Protein AF-K0SNR4-F1 (afdb_monomer_lite)

Organism: Thalassiosira oceanica (NCBI:txid159749)

Secondary structure (DSSP, 8-state):
---------------------------------HHHHHHHHHHHHHHHHHHHHHHHHHHHHHHHHT--SS-SHHHHHHHHHHHHHHHHHHHHHHHHHHHHTT----S--SS----HHHHHHHHHHHHHH-PPPHHHHHHH---TTSPPPPHHHHHHHHHHHHHHHHHHHHHHHHHHHHHHHHHHHHHHHHHHHHHSTTS--------------------------TT------

Radius of gyration: 35.99 Å; chains: 1; bounding box: 91×49×102 Å

Structure (mmCIF, N/CA/C/O backbone):
data_AF-K0SNR4-F1
#
_entry.id   AF-K0SNR4-F1
#
loop_
_atom_site.group_PDB
_atom_site.id
_atom_site.type_symbol
_atom_site.label_atom_id
_atom_site.label_alt_id
_atom_site.label_comp_id
_atom_site.label_asym_id
_atom_site.label_entity_id
_atom_site.label_seq_id
_atom_site.pdbx_PDB_ins_code
_atom_site.Cartn_x
_atom_site.Cartn_y
_atom_site.Cartn_z
_atom_site.occupancy
_atom_site.B_iso_or_equiv
_atom_site.auth_seq_id
_atom_site.auth_comp_id
_atom_site.auth_asym_id
_atom_site.auth_atom_id
_atom_site.pdbx_PDB_model_num
ATOM 1 N N . MET A 1 1 ? -43.630 -6.456 -36.536 1.00 56.84 1 MET A N 1
ATOM 2 C CA . MET A 1 1 ? -43.052 -6.364 -37.892 1.00 56.84 1 MET A CA 1
ATOM 3 C C . MET A 1 1 ? -43.076 -4.908 -38.318 1.00 56.84 1 MET A C 1
ATOM 5 O O . MET A 1 1 ? -44.120 -4.433 -38.728 1.00 56.84 1 MET A O 1
ATOM 9 N N . SER A 1 2 ? -41.963 -4.201 -38.143 1.00 49.06 2 SER A N 1
ATOM 10 C CA . SER A 1 2 ? -41.700 -2.917 -38.799 1.00 49.06 2 SER A CA 1
ATOM 11 C C . SER A 1 2 ? -40.191 -2.793 -38.932 1.00 49.06 2 SER A C 1
ATOM 13 O O . SER A 1 2 ? -39.487 -2.524 -37.963 1.00 49.06 2 SER A O 1
ATOM 15 N N . SER A 1 3 ? -39.724 -3.105 -40.136 1.00 49.66 3 SER A N 1
ATOM 16 C CA . SER A 1 3 ? -38.362 -2.897 -40.610 1.00 49.66 3 SER A CA 1
ATOM 17 C C . SER A 1 3 ? -38.146 -1.425 -40.923 1.00 49.66 3 SER A C 1
ATOM 19 O O . SER A 1 3 ? -38.996 -0.825 -41.577 1.00 49.66 3 SER A O 1
ATOM 21 N N . SER A 1 4 ? -36.999 -0.876 -40.527 1.00 56.16 4 SER A N 1
ATOM 22 C CA . SER A 1 4 ? -36.297 0.271 -41.138 1.00 56.16 4 SER A CA 1
ATOM 23 C C . SER A 1 4 ? -35.105 0.614 -40.241 1.00 56.16 4 SER A C 1
ATOM 25 O O . SER A 1 4 ? -35.268 0.644 -39.030 1.00 56.16 4 SER A O 1
ATOM 27 N N . LYS A 1 5 ? -33.908 0.972 -40.690 1.00 57.00 5 LYS A N 1
ATOM 28 C CA . LYS A 1 5 ? -33.161 0.854 -41.949 1.00 57.00 5 LYS A CA 1
ATOM 29 C C . LYS A 1 5 ? -31.767 1.369 -41.541 1.00 57.00 5 LYS A C 1
ATOM 31 O O . LYS A 1 5 ? -31.678 2.396 -40.870 1.00 57.00 5 LY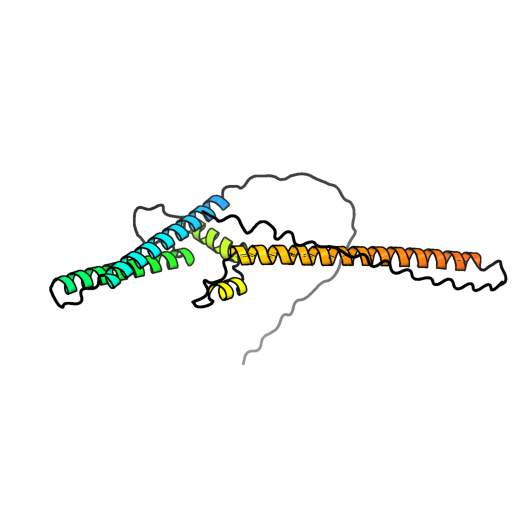S A O 1
ATOM 36 N N . GLU A 1 6 ? -30.713 0.633 -41.871 1.00 50.25 6 GLU A N 1
ATOM 37 C CA . GLU A 1 6 ? -29.321 0.976 -41.558 1.00 50.25 6 GLU A CA 1
ATOM 38 C C . GLU A 1 6 ? -28.869 2.269 -42.257 1.00 50.25 6 GLU A C 1
ATOM 40 O O . GLU A 1 6 ? -29.255 2.538 -43.395 1.00 50.25 6 GLU A O 1
ATOM 45 N N . ALA A 1 7 ? -27.979 3.020 -41.605 1.00 59.25 7 ALA A N 1
ATOM 46 C CA . ALA A 1 7 ? -27.079 3.959 -42.267 1.00 59.25 7 ALA A CA 1
ATOM 47 C C . ALA A 1 7 ? -25.673 3.804 -41.670 1.00 59.25 7 ALA A C 1
ATOM 49 O O . ALA A 1 7 ? -25.336 4.354 -40.624 1.00 59.25 7 ALA A O 1
ATOM 50 N N . ILE A 1 8 ? -24.880 2.988 -42.361 1.00 49.81 8 ILE A N 1
ATOM 51 C CA . ILE A 1 8 ? -23.441 2.799 -42.192 1.00 49.81 8 ILE A CA 1
ATOM 52 C C . ILE A 1 8 ? -22.737 4.019 -42.799 1.00 49.81 8 ILE A C 1
ATOM 54 O O . ILE A 1 8 ? -22.968 4.350 -43.960 1.00 49.81 8 ILE A O 1
ATOM 58 N N . SER A 1 9 ? -21.876 4.683 -42.025 1.00 56.44 9 SER A N 1
ATOM 59 C CA . SER A 1 9 ? -21.031 5.786 -42.496 1.00 56.44 9 SER A CA 1
ATOM 60 C C . SER A 1 9 ? -19.595 5.588 -42.011 1.00 56.44 9 SER A C 1
ATOM 62 O O . SER A 1 9 ? -19.296 5.762 -40.832 1.00 56.44 9 SER A O 1
ATOM 64 N N . GLN A 1 10 ? -18.720 5.195 -42.934 1.00 50.12 10 GLN A N 1
ATOM 65 C CA . GLN A 1 10 ? -17.254 5.268 -42.875 1.00 50.12 10 GLN A CA 1
ATOM 66 C C . GLN A 1 10 ? -16.723 5.292 -44.327 1.00 50.12 10 GLN A C 1
ATOM 68 O O . GLN A 1 10 ? -17.462 4.921 -45.239 1.00 50.12 10 GLN A O 1
ATOM 73 N N . PRO A 1 11 ? -15.427 5.549 -44.579 1.00 53.44 11 PRO A N 1
ATOM 74 C CA . PRO A 1 11 ? -14.609 6.693 -44.176 1.00 53.44 11 PRO A CA 1
ATOM 75 C C . PRO A 1 11 ? -13.988 7.377 -45.424 1.00 53.44 11 PRO A C 1
ATOM 77 O O . PRO A 1 11 ? -13.940 6.801 -46.510 1.00 53.44 11 PRO A O 1
ATOM 80 N N . ARG A 1 12 ? -13.461 8.602 -45.292 1.00 57.50 12 ARG A N 1
ATOM 81 C CA . ARG A 1 12 ? -12.671 9.260 -46.355 1.00 57.50 12 ARG A CA 1
ATOM 82 C C . ARG A 1 12 ? -11.174 9.231 -46.008 1.00 57.50 12 ARG A C 1
ATOM 84 O O . ARG A 1 12 ? -10.831 9.682 -44.917 1.00 57.50 12 ARG A O 1
ATOM 91 N N . PRO A 1 13 ? -10.288 8.761 -46.908 1.00 55.25 13 PRO A N 1
ATOM 92 C CA . PRO A 1 13 ? -8.842 8.859 -46.748 1.00 55.25 13 PRO A CA 1
ATOM 93 C C . PRO A 1 13 ? -8.275 10.077 -47.494 1.00 55.25 13 PRO A C 1
ATOM 95 O O . PRO A 1 13 ? -8.805 10.487 -48.527 1.00 55.25 13 PRO A O 1
ATOM 98 N N . GLY A 1 14 ? -7.143 10.588 -47.008 1.00 47.12 14 GLY A N 1
ATOM 99 C CA . GLY A 1 14 ? -6.211 11.381 -47.812 1.00 47.12 14 GLY A CA 1
ATOM 100 C C . GLY A 1 14 ? -5.817 12.724 -47.203 1.00 47.12 14 GLY A C 1
ATOM 101 O O . GLY A 1 14 ? -6.598 13.666 -47.245 1.00 47.12 14 GLY A O 1
ATOM 102 N N . ALA A 1 15 ? -4.587 12.796 -46.685 1.00 45.72 15 ALA A N 1
ATOM 103 C CA . ALA A 1 15 ? -3.535 13.728 -47.121 1.00 45.72 15 ALA A CA 1
ATOM 104 C C . ALA A 1 15 ? -2.453 13.867 -46.031 1.00 45.72 15 ALA A C 1
ATOM 106 O O . ALA A 1 15 ? -2.660 14.495 -44.997 1.00 45.72 15 ALA A O 1
ATOM 107 N N . THR A 1 16 ? -1.279 13.294 -46.289 1.00 50.22 16 THR A N 1
ATOM 108 C CA . THR A 1 16 ? 0.008 13.748 -45.734 1.00 50.22 16 THR A CA 1
ATOM 109 C C . THR A 1 16 ? 0.355 15.123 -46.318 1.00 50.22 16 THR A C 1
ATOM 111 O O . THR A 1 16 ? 0.004 15.367 -47.476 1.00 50.22 16 THR A O 1
ATOM 114 N N . PRO A 1 17 ? 1.102 15.986 -45.602 1.00 53.94 17 PRO A N 1
ATOM 115 C CA . PRO A 1 17 ? 2.510 16.125 -45.993 1.00 53.94 17 PRO A CA 1
ATOM 116 C C . PRO A 1 17 ? 3.506 16.450 -44.854 1.00 53.94 17 PRO A C 1
ATOM 118 O O . PRO A 1 17 ? 3.193 17.124 -43.879 1.00 53.94 17 PRO A O 1
ATOM 121 N N . THR A 1 18 ? 4.729 15.960 -45.087 1.00 45.94 18 THR A N 1
ATOM 122 C CA . THR A 1 18 ? 6.058 16.551 -44.816 1.00 45.94 18 THR A CA 1
ATOM 123 C C . THR A 1 18 ? 6.447 17.017 -43.411 1.00 45.94 18 THR A C 1
ATOM 125 O O . THR A 1 18 ? 5.934 17.986 -42.861 1.00 45.94 18 THR A O 1
ATOM 128 N N . ALA A 1 19 ? 7.503 16.360 -42.930 1.00 50.62 19 ALA A N 1
ATOM 129 C CA . ALA A 1 19 ? 8.428 16.816 -41.909 1.00 50.62 19 ALA A CA 1
ATOM 130 C C . ALA A 1 19 ? 9.067 18.166 -42.262 1.00 50.62 19 ALA A C 1
ATOM 132 O O . ALA A 1 19 ? 9.442 18.370 -43.413 1.00 50.62 19 ALA A O 1
ATOM 133 N N . ASP A 1 20 ? 9.282 19.013 -41.252 1.00 41.31 20 ASP A N 1
ATOM 134 C CA . ASP A 1 20 ? 10.596 19.620 -41.054 1.00 41.31 20 ASP A CA 1
ATOM 135 C C . ASP A 1 20 ? 10.763 20.287 -39.675 1.00 41.31 20 ASP A C 1
ATOM 137 O O . ASP A 1 20 ? 9.906 21.021 -39.192 1.00 41.31 20 ASP A O 1
ATOM 141 N N . LYS A 1 21 ? 11.971 20.076 -39.144 1.00 51.44 21 LYS A N 1
ATOM 142 C CA . LYS A 1 21 ? 12.785 20.986 -38.323 1.00 51.44 21 LYS A CA 1
ATOM 143 C C . LYS A 1 21 ? 12.549 21.144 -36.811 1.00 51.44 21 LYS A C 1
ATOM 145 O O . LYS A 1 21 ? 11.537 21.614 -36.307 1.00 51.44 21 LYS A O 1
ATOM 150 N N . ALA A 1 22 ? 13.635 20.813 -36.115 1.00 49.03 22 ALA A N 1
ATOM 151 C CA . ALA A 1 22 ? 13.920 20.957 -34.699 1.00 49.03 22 ALA A CA 1
ATOM 152 C C . ALA A 1 22 ? 14.094 22.414 -34.226 1.00 49.03 22 ALA A C 1
ATOM 154 O O . ALA A 1 22 ? 14.618 23.239 -34.968 1.00 49.03 22 ALA A O 1
ATOM 155 N N . SER A 1 23 ? 13.749 22.662 -32.955 1.00 47.25 23 SER A N 1
ATOM 156 C CA . SER A 1 23 ? 14.474 23.505 -31.977 1.00 47.25 23 SER A CA 1
ATOM 157 C C . SER A 1 23 ? 13.686 23.488 -30.655 1.00 47.25 23 SER A C 1
ATOM 159 O O . SER A 1 23 ? 12.523 23.863 -30.615 1.00 47.25 23 SER A O 1
ATOM 161 N N . SER A 1 24 ? 14.154 22.787 -29.622 1.00 43.03 24 SER A N 1
ATOM 162 C CA . SER A 1 24 ? 15.037 23.280 -28.549 1.00 43.03 24 SER A CA 1
ATOM 163 C C . SER A 1 24 ? 14.385 24.272 -27.567 1.00 43.03 24 SER A C 1
ATOM 165 O O . SER A 1 24 ? 14.270 25.454 -27.862 1.00 43.03 24 SER A O 1
ATOM 167 N N . ALA A 1 25 ? 14.109 23.741 -26.367 1.00 44.78 25 ALA A N 1
ATOM 168 C CA . ALA A 1 25 ? 14.160 24.365 -25.038 1.00 44.78 25 ALA A CA 1
ATOM 169 C C . ALA A 1 25 ? 13.236 25.555 -24.700 1.00 44.78 25 ALA A C 1
ATOM 171 O O . ALA A 1 25 ? 13.379 26.650 -25.225 1.00 44.78 25 ALA A O 1
ATOM 172 N N . SER A 1 26 ? 12.422 25.394 -23.649 1.00 40.47 26 SER A N 1
ATOM 173 C CA . SER A 1 26 ? 12.727 25.953 -22.314 1.00 40.47 26 SER A CA 1
ATOM 174 C C . SER A 1 26 ? 11.462 26.075 -21.447 1.00 40.47 26 SER A C 1
ATOM 176 O O . SER A 1 26 ? 10.527 26.796 -21.774 1.00 40.47 26 SER A O 1
ATOM 178 N N . ALA A 1 27 ? 11.473 25.333 -20.338 1.00 42.56 27 ALA A N 1
ATOM 179 C CA . ALA A 1 27 ? 10.825 25.591 -19.050 1.00 42.56 27 ALA A CA 1
ATOM 180 C C . ALA A 1 27 ? 9.505 26.395 -19.011 1.00 42.56 27 ALA A C 1
ATOM 182 O O . ALA A 1 27 ? 9.485 27.602 -18.787 1.00 42.56 27 ALA A O 1
ATOM 183 N N . THR A 1 28 ? 8.383 25.674 -19.006 1.00 41.69 28 THR A N 1
ATOM 184 C CA . THR A 1 28 ? 7.157 26.094 -18.308 1.00 41.69 28 THR A CA 1
ATOM 185 C C . THR A 1 28 ? 7.109 25.433 -16.928 1.00 41.69 28 THR A C 1
ATOM 187 O O . THR A 1 28 ? 6.330 24.522 -16.674 1.00 41.69 28 THR A O 1
ATOM 190 N N . SER A 1 29 ? 7.947 25.888 -15.993 1.00 48.38 29 SER A N 1
ATOM 191 C CA . SER A 1 29 ? 7.739 25.618 -14.562 1.00 48.38 29 SER A CA 1
ATOM 192 C C . SER A 1 29 ? 6.801 26.684 -13.986 1.00 48.38 29 SER A C 1
ATOM 194 O O . SER A 1 29 ? 7.212 27.566 -13.233 1.00 48.38 29 SER A O 1
ATOM 196 N N . GLY A 1 30 ? 5.539 26.630 -14.416 1.00 40.84 30 GLY A N 1
ATOM 197 C CA . GLY A 1 30 ? 4.428 27.401 -13.866 1.00 40.84 30 GLY A CA 1
ATOM 198 C C . GLY A 1 30 ? 3.694 26.573 -12.811 1.00 40.84 30 GLY A C 1
ATOM 199 O O . GLY A 1 30 ? 3.266 25.455 -13.072 1.00 40.84 30 GLY A O 1
ATOM 200 N N . ALA A 1 31 ? 3.597 27.124 -11.608 1.00 48.62 31 ALA A N 1
ATOM 201 C CA . ALA A 1 31 ? 3.087 26.531 -10.378 1.00 48.62 31 ALA A CA 1
ATOM 202 C C . ALA A 1 31 ? 1.754 25.753 -10.467 1.00 48.62 31 ALA A C 1
ATOM 204 O O . ALA A 1 31 ? 0.773 26.227 -11.036 1.00 48.62 31 ALA A O 1
ATOM 205 N N . SER A 1 32 ? 1.670 24.644 -9.717 1.00 45.00 32 SER A N 1
ATOM 206 C CA . SER A 1 32 ? 0.472 24.277 -8.933 1.00 45.00 32 SER A CA 1
ATOM 207 C C . SER A 1 32 ? 0.809 23.313 -7.776 1.00 45.00 32 SER A C 1
ATOM 209 O O . SER A 1 32 ? 0.597 22.113 -7.903 1.00 45.00 32 SER A O 1
ATOM 211 N N . PRO A 1 33 ? 1.275 23.808 -6.609 1.00 50.03 33 PRO A N 1
ATOM 212 C CA . PRO A 1 33 ? 1.574 22.977 -5.435 1.00 50.03 33 PRO A CA 1
ATOM 213 C C . PRO A 1 33 ? 0.356 22.702 -4.530 1.00 50.03 33 PRO A C 1
ATOM 215 O O . PRO A 1 33 ? 0.483 22.046 -3.503 1.00 50.03 33 PRO A O 1
ATOM 218 N N . LYS A 1 34 ? -0.838 23.229 -4.843 1.00 54.25 34 LYS A N 1
ATOM 219 C CA . LYS A 1 34 ? -1.978 23.196 -3.902 1.00 54.25 34 LYS A CA 1
ATOM 220 C C . LYS A 1 34 ? -2.766 21.882 -3.888 1.00 54.25 34 LYS A C 1
ATOM 222 O O . LYS A 1 34 ? -3.457 21.613 -2.911 1.00 54.25 34 LYS A O 1
ATOM 227 N N . LYS A 1 35 ? -2.690 21.069 -4.947 1.00 53.75 35 LYS A N 1
ATOM 228 C CA . LYS A 1 35 ? -3.535 19.868 -5.080 1.00 53.75 35 LYS A CA 1
ATOM 229 C C . LYS A 1 35 ? -3.025 18.700 -4.234 1.00 53.75 35 LYS A C 1
ATOM 231 O O . LYS A 1 35 ? -3.826 17.992 -3.627 1.00 53.75 35 LYS A O 1
ATOM 236 N N . ASP A 1 36 ? -1.707 18.558 -4.120 1.00 57.84 36 ASP A N 1
ATOM 237 C CA . ASP A 1 36 ? -1.099 17.445 -3.385 1.00 57.84 36 ASP A CA 1
ATOM 238 C C . ASP A 1 36 ? -1.306 17.566 -1.868 1.00 57.84 36 ASP A C 1
ATOM 240 O O . ASP A 1 36 ? -1.599 16.568 -1.217 1.00 57.84 36 ASP A O 1
ATOM 244 N N . ALA A 1 37 ? -1.303 18.787 -1.318 1.00 62.44 37 ALA A N 1
ATOM 245 C CA . ALA A 1 37 ? -1.550 19.018 0.110 1.00 62.44 37 ALA A CA 1
ATOM 246 C C . ALA A 1 37 ? -2.931 18.507 0.578 1.00 62.44 37 ALA A C 1
ATOM 248 O O . ALA A 1 37 ? -3.055 17.958 1.671 1.00 62.44 37 ALA A O 1
ATOM 249 N N . SER A 1 38 ? -3.966 18.636 -0.263 1.00 63.72 38 SER A N 1
ATOM 250 C CA . SER A 1 38 ? -5.323 18.168 0.063 1.00 63.72 38 SER A CA 1
ATOM 251 C C . SER A 1 38 ? -5.462 16.640 0.063 1.00 63.72 38 SER A C 1
ATOM 253 O O . SER A 1 38 ? -6.219 16.090 0.864 1.00 63.72 38 SER A O 1
ATOM 255 N N . ASN A 1 39 ? -4.690 15.950 -0.784 1.00 69.56 39 ASN A N 1
ATOM 256 C CA . ASN A 1 39 ? -4.660 14.488 -0.823 1.00 69.56 39 ASN A CA 1
ATOM 257 C C . ASN A 1 39 ? -3.941 13.925 0.408 1.00 69.56 39 ASN A C 1
ATOM 259 O O . ASN A 1 39 ? -4.399 12.940 0.987 1.00 69.56 39 ASN A O 1
ATOM 263 N N . THR A 1 40 ? -2.852 14.573 0.833 1.00 78.00 40 THR A N 1
ATOM 264 C CA . THR A 1 40 ? -2.108 14.187 2.038 1.00 78.00 40 THR A CA 1
ATOM 265 C C . THR A 1 40 ? -2.982 14.298 3.285 1.00 78.00 40 THR A C 1
ATOM 267 O O . THR A 1 40 ? -3.076 13.330 4.033 1.00 78.00 40 THR A O 1
ATOM 270 N N . ALA A 1 41 ? -3.720 15.400 3.456 1.00 82.44 41 ALA A N 1
ATOM 271 C CA . ALA A 1 41 ? -4.617 15.584 4.601 1.00 82.44 41 ALA A CA 1
ATOM 272 C C . ALA A 1 41 ? -5.724 14.510 4.678 1.00 82.44 41 ALA A C 1
ATOM 274 O O . ALA A 1 41 ? -6.030 13.985 5.750 1.00 82.44 41 ALA A O 1
ATOM 275 N N . ALA A 1 42 ? -6.304 14.129 3.532 1.00 84.31 42 ALA A N 1
ATOM 276 C CA . ALA A 1 42 ? -7.300 13.059 3.474 1.00 84.31 42 ALA A CA 1
ATOM 277 C C . ALA A 1 42 ? -6.716 11.682 3.840 1.00 84.31 42 ALA A C 1
ATOM 279 O O . ALA A 1 42 ? -7.386 10.886 4.506 1.00 84.31 42 ALA A O 1
ATOM 280 N N . GLY A 1 43 ? -5.476 11.405 3.428 1.00 85.75 43 GLY A N 1
ATOM 281 C CA . GLY A 1 43 ? -4.754 10.187 3.792 1.00 85.75 43 GLY A CA 1
ATOM 282 C C . GLY A 1 43 ? -4.368 10.143 5.271 1.00 85.75 43 GLY A C 1
ATOM 283 O O . GLY A 1 43 ? -4.592 9.132 5.934 1.00 85.75 43 GLY A O 1
ATOM 284 N N . GLU A 1 44 ? -3.853 11.243 5.817 1.00 87.31 44 GLU A N 1
ATOM 285 C CA . GLU A 1 44 ? -3.484 11.360 7.235 1.00 87.31 44 GLU A CA 1
ATOM 286 C C . GLU A 1 44 ? -4.686 11.152 8.155 1.00 87.31 44 GLU A C 1
ATOM 288 O O . GLU A 1 44 ? -4.602 10.406 9.131 1.00 87.31 44 GLU A O 1
ATOM 293 N N . TYR A 1 45 ? -5.837 11.718 7.796 1.00 87.00 45 TYR A N 1
ATOM 294 C CA . TYR A 1 45 ? -7.076 11.487 8.529 1.00 87.00 45 TYR A CA 1
ATOM 295 C C . TYR A 1 45 ? -7.513 10.020 8.512 1.00 87.00 45 TYR A C 1
ATOM 297 O O . TYR A 1 45 ? -7.940 9.486 9.538 1.00 87.00 45 TYR A O 1
ATOM 305 N N . LEU A 1 46 ? -7.401 9.343 7.362 1.00 89.25 46 LEU A N 1
ATOM 306 C CA . LEU A 1 46 ? -7.696 7.912 7.275 1.00 89.25 46 LEU A CA 1
ATOM 307 C C . LEU A 1 46 ? -6.782 7.110 8.210 1.00 89.25 46 LEU A C 1
ATOM 309 O O . LEU A 1 46 ? -7.262 6.246 8.946 1.00 89.25 46 LEU A O 1
ATOM 313 N N . LEU A 1 47 ? -5.484 7.423 8.218 1.00 90.38 47 LEU A N 1
ATOM 314 C CA . LEU A 1 47 ? -4.511 6.782 9.103 1.00 90.38 47 LEU A CA 1
ATOM 315 C C . LEU A 1 47 ? -4.848 7.012 10.578 1.00 90.38 47 LEU A C 1
ATOM 317 O O . LEU A 1 47 ? -4.793 6.069 11.367 1.00 90.38 47 LEU A O 1
ATOM 321 N N . ASP A 1 48 ? -5.238 8.226 10.954 1.00 90.12 48 ASP A N 1
ATOM 322 C CA . ASP A 1 48 ? -5.624 8.531 12.331 1.00 90.12 48 ASP A CA 1
ATOM 323 C C . ASP A 1 48 ? -6.886 7.762 12.757 1.00 90.12 48 ASP A C 1
ATOM 325 O O . ASP A 1 48 ? -6.932 7.136 13.820 1.00 90.12 48 ASP A O 1
ATOM 329 N N . ARG A 1 49 ? -7.889 7.672 11.874 1.00 89.44 49 ARG A N 1
ATOM 330 C CA . ARG A 1 49 ? -9.088 6.853 12.114 1.00 89.44 49 ARG A CA 1
ATOM 331 C C . ARG A 1 49 ? -8.764 5.370 12.289 1.00 89.44 49 ARG A C 1
ATOM 333 O O . ARG A 1 49 ? -9.337 4.737 13.179 1.00 89.44 49 ARG A O 1
ATOM 340 N N . LEU A 1 50 ? -7.846 4.827 11.490 1.00 93.12 50 LEU A N 1
ATOM 341 C CA . LEU A 1 50 ? -7.381 3.444 11.625 1.00 93.12 50 LEU A CA 1
ATOM 342 C C . LEU A 1 50 ? -6.634 3.222 12.948 1.00 93.12 50 LEU A C 1
ATOM 344 O O . LEU A 1 50 ? -6.893 2.227 13.625 1.00 93.12 50 LEU A O 1
ATOM 348 N N . ARG A 1 51 ? -5.785 4.165 13.377 1.00 93.19 51 ARG A N 1
ATOM 349 C CA . ARG A 1 51 ? -5.107 4.111 14.687 1.00 93.19 51 ARG A CA 1
ATOM 350 C C . ARG A 1 51 ? -6.102 4.107 15.843 1.00 93.19 51 ARG A C 1
ATOM 352 O O . ARG A 1 51 ? -6.004 3.270 16.737 1.00 93.19 51 ARG A O 1
ATOM 359 N N . ILE A 1 52 ? -7.098 4.992 15.805 1.00 92.31 52 ILE A N 1
ATOM 360 C CA . ILE A 1 52 ? -8.163 5.032 16.815 1.00 92.31 52 ILE A CA 1
ATOM 361 C C . ILE A 1 52 ? -8.917 3.696 16.858 1.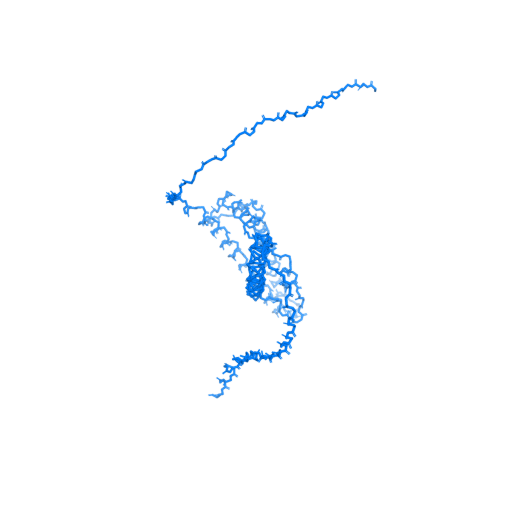00 92.31 52 ILE A C 1
ATOM 363 O O . ILE A 1 52 ? -9.256 3.219 17.941 1.00 92.31 52 ILE A O 1
ATOM 367 N N . LEU A 1 53 ? -9.191 3.087 15.701 1.00 94.00 53 LEU A N 1
ATOM 368 C CA . LEU A 1 53 ? -9.880 1.801 15.628 1.00 94.00 53 LEU A CA 1
ATOM 369 C C . LEU A 1 53 ? -9.041 0.662 16.226 1.00 94.00 53 LEU A C 1
ATOM 371 O O . LEU A 1 53 ? -9.570 -0.118 17.017 1.00 94.00 53 LEU A O 1
ATOM 375 N N . LEU A 1 54 ? -7.747 0.604 15.905 1.00 95.12 54 LEU A N 1
ATOM 376 C CA . LEU A 1 54 ? -6.806 -0.367 16.472 1.00 95.12 54 LEU A CA 1
ATOM 377 C C . LEU A 1 54 ? -6.711 -0.236 17.996 1.00 95.12 54 LEU A C 1
ATOM 379 O O . LEU A 1 54 ? -6.866 -1.229 18.701 1.00 95.12 54 LEU A O 1
ATOM 383 N N . ASN A 1 55 ? -6.588 0.989 18.515 1.00 95.31 55 ASN A N 1
ATOM 384 C CA . ASN A 1 55 ? -6.567 1.233 19.961 1.00 95.31 55 ASN A CA 1
ATOM 385 C C . ASN A 1 55 ? -7.871 0.776 20.642 1.00 95.31 55 ASN A C 1
ATOM 387 O O . ASN A 1 55 ? -7.847 0.242 21.748 1.00 95.31 55 ASN A O 1
ATOM 391 N N . ARG A 1 56 ? -9.028 0.945 19.983 1.00 94.19 56 ARG A N 1
ATOM 392 C CA . ARG A 1 56 ? -10.319 0.447 20.497 1.00 94.19 56 ARG A CA 1
ATOM 393 C C . ARG A 1 56 ? -10.397 -1.078 20.497 1.00 94.19 56 ARG A C 1
ATOM 395 O O . ARG A 1 56 ? -10.972 -1.642 21.427 1.00 94.19 56 ARG A O 1
ATOM 402 N N . LEU A 1 57 ? -9.855 -1.735 19.472 1.00 95.56 57 LEU A N 1
ATOM 403 C CA . LEU A 1 57 ? -9.771 -3.196 19.410 1.00 95.56 57 LEU A CA 1
ATOM 404 C C . LEU A 1 57 ? -8.877 -3.734 20.527 1.00 95.56 57 LEU A C 1
ATOM 406 O O . LEU A 1 57 ? -9.313 -4.615 21.263 1.00 95.56 57 LEU A O 1
ATOM 410 N N . GLN A 1 58 ? -7.702 -3.135 20.723 1.00 95.44 58 GLN A N 1
ATOM 411 C CA . GLN A 1 58 ? -6.796 -3.484 21.815 1.00 95.44 58 GLN A CA 1
ATOM 412 C C . GLN A 1 58 ? -7.467 -3.314 23.187 1.00 95.44 58 GLN A C 1
ATOM 414 O O . GLN A 1 58 ? -7.493 -4.251 23.977 1.00 95.44 58 GLN A O 1
ATOM 419 N N . ALA A 1 59 ? -8.114 -2.174 23.447 1.00 94.06 59 ALA A N 1
ATOM 420 C CA . ALA A 1 59 ? -8.842 -1.964 24.702 1.00 94.06 59 ALA A CA 1
ATOM 421 C C . ALA A 1 59 ? -9.982 -2.984 24.905 1.00 94.06 59 ALA A C 1
ATOM 423 O O . ALA A 1 59 ? -10.297 -3.374 26.026 1.00 94.06 59 ALA A O 1
ATOM 424 N N . THR A 1 60 ? -10.616 -3.439 23.821 1.00 95.31 60 THR A N 1
ATOM 425 C CA . THR A 1 60 ? -11.657 -4.479 23.889 1.00 95.31 60 THR A CA 1
ATOM 426 C C . THR A 1 60 ? -11.060 -5.851 24.191 1.00 95.31 60 THR A C 1
ATOM 428 O O . THR A 1 60 ? -11.642 -6.611 24.963 1.00 95.31 60 THR A O 1
ATOM 431 N N . GLN A 1 61 ? -9.884 -6.152 23.638 1.00 96.25 61 GLN A N 1
ATOM 432 C CA . GLN A 1 61 ? -9.119 -7.348 23.976 1.00 96.25 61 GLN A CA 1
ATOM 433 C C . GLN A 1 61 ? -8.729 -7.358 25.460 1.00 96.25 61 GLN A C 1
ATOM 435 O O . GLN A 1 61 ? -8.875 -8.390 26.106 1.00 96.25 61 GLN A O 1
ATOM 440 N N . GLU A 1 62 ? -8.318 -6.225 26.030 1.00 95.19 62 GLU A N 1
ATOM 441 C CA . GLU A 1 62 ? -8.016 -6.113 27.466 1.00 95.19 62 GLU A CA 1
ATOM 442 C C . GLU A 1 62 ? -9.254 -6.372 28.344 1.00 95.19 62 GLU A C 1
ATOM 444 O O . GLU A 1 62 ? -9.151 -7.029 29.378 1.00 95.19 62 GLU A O 1
ATOM 449 N N . ILE A 1 63 ? -10.444 -5.918 27.929 1.00 93.62 63 ILE A N 1
ATOM 450 C CA . ILE A 1 63 ? -11.704 -6.236 28.631 1.00 93.62 63 ILE A CA 1
ATOM 451 C C . ILE A 1 63 ? -11.982 -7.746 28.595 1.00 93.62 63 ILE A C 1
ATOM 453 O O . ILE A 1 63 ? -12.417 -8.308 29.596 1.00 93.62 63 ILE A O 1
ATOM 457 N N . LEU A 1 64 ? -11.733 -8.399 27.456 1.00 94.00 64 LEU A N 1
ATOM 458 C CA . LEU A 1 64 ? -11.915 -9.846 27.303 1.00 94.00 64 LEU A CA 1
ATOM 459 C C . LEU A 1 64 ? -10.883 -10.656 28.097 1.00 94.00 64 LEU A C 1
ATOM 461 O O . LEU A 1 64 ? -11.220 -11.707 28.628 1.00 94.00 64 LEU A O 1
ATOM 465 N N . GLN A 1 65 ? -9.644 -10.176 28.199 1.00 95.00 65 GLN A N 1
ATOM 466 C CA . GLN A 1 65 ? -8.607 -10.815 29.015 1.00 95.00 65 GLN A CA 1
ATOM 467 C C . GLN A 1 65 ? -8.911 -10.713 30.512 1.00 95.00 65 GLN A C 1
ATOM 469 O O . GLN A 1 65 ? -8.630 -11.647 31.254 1.00 95.00 65 GLN A O 1
ATOM 474 N N . ASN A 1 66 ? -9.526 -9.610 30.943 1.00 92.69 66 ASN A N 1
ATOM 475 C CA . ASN A 1 66 ? -9.945 -9.386 32.328 1.00 92.69 66 ASN A CA 1
ATOM 476 C C . ASN A 1 66 ? -11.408 -9.792 32.572 1.00 92.69 66 ASN A C 1
ATOM 478 O O . ASN A 1 66 ? -12.086 -9.208 33.422 1.00 92.69 66 ASN A O 1
ATOM 482 N N . TRP A 1 67 ? -11.931 -10.743 31.793 1.00 93.06 67 TRP A N 1
ATOM 483 C CA . TRP A 1 67 ? -13.320 -11.159 31.928 1.00 93.06 67 TRP A CA 1
ATOM 484 C C . TRP A 1 67 ? -13.543 -11.870 33.273 1.00 93.06 67 TRP A C 1
ATOM 486 O O . TRP A 1 67 ? -12.801 -12.800 33.590 1.00 93.06 67 TRP A O 1
ATOM 496 N N . PRO A 1 68 ? -14.548 -11.476 34.077 1.00 90.94 68 PRO A N 1
ATOM 497 C CA . PRO A 1 68 ? -14.769 -12.084 35.383 1.00 90.94 68 PRO A CA 1
ATOM 498 C C . PRO A 1 68 ? -15.215 -13.545 35.239 1.00 90.94 68 PRO A C 1
ATOM 500 O O . PRO A 1 68 ? -16.177 -13.844 34.529 1.00 90.94 68 PRO A O 1
ATOM 503 N N . GLU A 1 69 ? -14.535 -14.452 35.944 1.00 88.69 69 GLU A N 1
ATOM 504 C CA . GLU A 1 69 ? -14.855 -15.888 35.952 1.00 88.69 69 GLU A CA 1
ATOM 505 C C . GLU A 1 69 ? -16.113 -16.206 36.776 1.00 88.69 69 GLU A C 1
ATOM 507 O O . GLU A 1 69 ? -16.828 -17.172 36.503 1.00 88.69 69 GLU A O 1
ATOM 512 N N . THR A 1 70 ? -16.421 -15.382 37.779 1.00 84.44 70 THR A N 1
ATOM 513 C CA . THR A 1 70 ? -17.582 -15.563 38.652 1.00 84.44 70 THR A CA 1
ATOM 514 C C . THR A 1 70 ? -18.775 -14.757 38.147 1.00 84.44 70 THR A C 1
ATOM 516 O O . THR A 1 70 ? -18.661 -13.588 37.777 1.00 84.44 70 THR A O 1
ATOM 519 N N . ARG A 1 71 ? -19.960 -15.384 38.135 1.00 79.81 71 ARG A N 1
ATOM 520 C CA . ARG A 1 71 ? -21.222 -14.694 37.838 1.00 79.81 71 ARG A CA 1
ATOM 521 C C . ARG A 1 71 ? -21.606 -13.802 39.016 1.00 79.81 71 ARG A C 1
ATOM 523 O O . ARG A 1 71 ? -21.889 -14.303 40.100 1.00 79.81 71 ARG A O 1
ATOM 530 N N . GLY A 1 72 ? -21.674 -12.498 38.780 1.00 85.00 72 GLY A N 1
ATOM 531 C CA . GLY A 1 72 ? -22.139 -11.517 39.755 1.00 85.00 72 GLY A CA 1
ATOM 532 C C . GLY A 1 72 ? -22.405 -10.149 39.128 1.00 85.00 72 GLY A C 1
ATOM 533 O O . GLY A 1 72 ? -22.334 -9.978 37.911 1.00 85.00 72 GLY A O 1
ATOM 534 N N . ALA A 1 73 ? -22.669 -9.148 39.969 1.00 79.56 73 ALA A N 1
ATOM 535 C CA . ALA A 1 73 ? -22.921 -7.771 39.528 1.00 79.56 73 ALA A CA 1
ATOM 536 C C . ALA A 1 73 ? -21.739 -7.151 38.746 1.00 79.56 73 ALA A C 1
ATOM 538 O O . ALA A 1 73 ? -21.918 -6.219 37.961 1.00 79.56 73 ALA A O 1
ATOM 539 N N . GLU A 1 74 ? -20.517 -7.659 38.933 1.00 84.19 74 GLU A N 1
ATOM 540 C CA . GLU A 1 74 ? -19.344 -7.252 38.149 1.00 84.19 74 GLU A CA 1
ATOM 541 C C . GLU A 1 74 ? -19.376 -7.787 36.711 1.00 84.19 74 GLU A C 1
ATOM 543 O O . GLU A 1 74 ? -18.933 -7.099 35.786 1.00 84.19 74 GLU A O 1
ATOM 548 N N . THR A 1 75 ? -19.965 -8.965 36.490 1.00 89.25 75 THR A N 1
ATOM 549 C CA . THR A 1 75 ? -20.156 -9.550 35.157 1.00 89.25 75 THR A CA 1
ATOM 550 C C . THR A 1 75 ? -21.093 -8.696 34.308 1.00 89.25 75 THR A C 1
ATOM 552 O O . THR A 1 75 ? -20.798 -8.443 33.141 1.00 89.25 75 THR A O 1
ATOM 555 N N . GLU A 1 76 ? -22.191 -8.199 34.885 1.00 89.12 76 GLU A N 1
ATOM 556 C CA . GLU A 1 76 ? -23.156 -7.339 34.184 1.00 89.12 76 GLU A CA 1
ATOM 557 C C . GLU A 1 76 ? -22.499 -6.028 33.734 1.00 89.12 76 GLU A C 1
ATOM 559 O O . GLU A 1 76 ? -22.513 -5.699 32.547 1.00 89.12 76 GLU A O 1
ATOM 564 N N . LYS A 1 77 ? -21.798 -5.343 34.648 1.00 90.75 77 LYS A N 1
ATOM 565 C CA . LYS A 1 77 ? -21.054 -4.108 34.343 1.00 90.75 77 LYS A CA 1
ATOM 566 C C . LYS A 1 77 ? -19.975 -4.322 33.279 1.00 90.75 77 LYS A C 1
ATOM 568 O O . LYS A 1 77 ? -19.762 -3.459 32.426 1.00 90.75 77 LYS A O 1
ATOM 573 N N . THR A 1 78 ? -19.272 -5.453 33.322 1.00 91.25 78 THR A N 1
ATOM 574 C CA . THR A 1 78 ? -18.228 -5.783 32.336 1.00 91.25 78 THR A CA 1
ATOM 575 C C . THR A 1 78 ? -18.837 -6.096 30.968 1.00 91.25 78 THR A C 1
ATOM 577 O O . THR A 1 78 ? -18.324 -5.640 29.945 1.00 91.25 78 THR A O 1
ATOM 580 N N . THR A 1 79 ? -19.993 -6.763 30.946 1.00 92.75 79 THR A N 1
ATOM 581 C CA . THR A 1 79 ? -20.759 -7.044 29.723 1.00 92.75 79 THR A CA 1
ATOM 582 C C . THR A 1 79 ? -21.278 -5.760 29.076 1.00 92.75 79 THR A C 1
ATOM 584 O O . THR A 1 79 ? -21.119 -5.573 27.870 1.00 92.75 79 THR A O 1
ATOM 587 N N . GLU A 1 80 ? -21.828 -4.827 29.857 1.00 94.56 80 GLU A N 1
ATOM 588 C CA . GLU A 1 80 ? -22.254 -3.514 29.356 1.00 94.56 80 GLU A CA 1
ATOM 589 C C . GLU A 1 80 ? -21.086 -2.722 28.754 1.00 94.56 80 GLU A C 1
ATOM 591 O O . GLU A 1 80 ? -21.211 -2.166 27.656 1.00 94.56 80 GLU A O 1
ATOM 596 N N . LYS A 1 81 ? -19.926 -2.717 29.429 1.00 94.25 81 LYS A N 1
ATOM 597 C CA . LYS A 1 81 ? -18.693 -2.099 28.913 1.00 94.25 81 LYS A CA 1
ATOM 598 C C . LYS A 1 81 ? -18.250 -2.740 27.600 1.00 94.25 81 LYS A C 1
ATOM 600 O O . LYS A 1 81 ? -17.937 -2.010 26.659 1.00 94.25 81 LYS A O 1
ATOM 605 N N . LEU A 1 82 ? -18.264 -4.071 27.506 1.00 95.25 82 LEU A N 1
ATOM 606 C CA . LEU A 1 82 ? -17.914 -4.785 26.278 1.00 95.25 82 LEU A CA 1
ATOM 607 C C . LEU A 1 82 ? -18.863 -4.416 25.131 1.00 95.25 82 LEU A C 1
ATOM 609 O O . LEU A 1 82 ? -18.403 -4.037 24.054 1.00 95.25 82 LEU A O 1
ATOM 613 N N . ILE A 1 83 ? -20.178 -4.451 25.361 1.00 95.94 83 ILE A N 1
ATOM 614 C CA . ILE A 1 83 ? -21.183 -4.080 24.352 1.00 95.94 83 ILE A CA 1
ATOM 615 C C . ILE A 1 83 ? -20.971 -2.634 23.890 1.00 95.94 83 ILE A C 1
ATOM 617 O O . ILE A 1 83 ? -21.016 -2.348 22.689 1.00 95.94 83 ILE A O 1
ATOM 621 N N . ALA A 1 84 ? -20.713 -1.710 24.818 1.00 95.75 84 ALA A N 1
ATOM 622 C CA . ALA A 1 84 ? -20.424 -0.320 24.487 1.00 95.75 84 ALA A CA 1
ATOM 623 C C . ALA A 1 84 ? -19.145 -0.183 23.640 1.00 95.75 84 ALA A C 1
ATOM 625 O O . ALA A 1 84 ? -19.140 0.568 22.659 1.00 95.75 84 ALA A O 1
ATOM 626 N N . SER A 1 85 ? -18.083 -0.923 23.967 1.00 95.69 85 SER A N 1
ATOM 627 C CA . SER A 1 85 ? -16.834 -0.951 23.195 1.00 95.69 85 SER A CA 1
ATOM 628 C C . SER A 1 85 ? -17.032 -1.526 21.790 1.00 95.69 85 SER A C 1
ATOM 630 O O . SER A 1 85 ? -16.618 -0.896 20.814 1.00 95.69 85 SER A O 1
ATOM 632 N N . ILE A 1 86 ? -17.769 -2.632 21.650 1.00 95.75 86 ILE A N 1
ATOM 633 C CA . ILE A 1 86 ? -18.119 -3.220 20.346 1.00 95.75 86 ILE A CA 1
ATOM 634 C C . ILE A 1 86 ? -18.906 -2.216 19.496 1.00 95.75 86 ILE A C 1
ATOM 636 O O . ILE A 1 86 ? -18.575 -1.990 18.332 1.00 95.75 86 ILE A O 1
ATOM 640 N N . ARG A 1 87 ? -19.905 -1.533 20.073 1.00 95.69 87 ARG A N 1
ATOM 641 C CA . ARG A 1 87 ? -20.661 -0.485 19.363 1.00 95.69 87 ARG A CA 1
ATOM 642 C C . ARG A 1 87 ? -19.744 0.638 18.868 1.00 95.69 87 ARG A C 1
ATOM 644 O O . ARG A 1 87 ? -19.890 1.085 17.730 1.00 95.69 87 ARG A O 1
ATOM 651 N N . LYS A 1 88 ? -18.768 1.070 19.676 1.00 94.12 88 LYS A N 1
ATOM 652 C CA . LYS A 1 88 ? -17.764 2.075 19.271 1.00 94.12 88 LYS A CA 1
ATOM 653 C C . LYS A 1 88 ? -16.857 1.581 18.139 1.00 94.12 88 LYS A C 1
ATOM 655 O O . LYS A 1 88 ? -16.485 2.392 17.289 1.00 94.12 88 LYS A O 1
ATOM 660 N N . ILE A 1 89 ? -16.500 0.296 18.114 1.00 95.19 89 ILE A N 1
ATOM 661 C CA . ILE A 1 89 ? -15.727 -0.319 17.021 1.00 95.19 89 ILE A CA 1
ATOM 662 C C . ILE A 1 89 ? -16.550 -0.319 15.732 1.00 95.19 89 ILE A C 1
ATOM 664 O O . ILE A 1 89 ? -16.083 0.199 14.722 1.00 95.19 89 ILE A O 1
ATOM 668 N N . VAL A 1 90 ? -17.798 -0.797 15.773 1.00 94.81 90 VAL A N 1
ATOM 669 C CA . VAL A 1 90 ? -18.693 -0.832 14.601 1.00 94.81 90 VAL A CA 1
ATOM 670 C C . VAL A 1 90 ? -18.914 0.568 14.022 1.00 94.81 90 VAL A C 1
ATOM 672 O O . VAL A 1 90 ? -18.867 0.757 12.807 1.00 94.81 90 VAL A O 1
ATOM 675 N N . LEU A 1 91 ? -19.114 1.578 14.875 1.00 91.44 91 LEU A N 1
ATOM 676 C CA . LEU A 1 91 ? -19.225 2.970 14.428 1.00 91.44 91 LEU A CA 1
ATOM 677 C C . LEU A 1 91 ? -17.919 3.491 13.810 1.00 91.44 91 LEU A C 1
ATOM 679 O O . LEU A 1 91 ? -17.968 4.224 12.825 1.00 91.44 91 LEU A O 1
ATOM 683 N N . GLY A 1 92 ? -16.766 3.103 14.364 1.00 90.75 92 GLY A N 1
ATOM 684 C CA . GLY A 1 92 ? -15.453 3.430 13.808 1.00 90.75 92 GLY A CA 1
ATOM 685 C C . GLY A 1 92 ? -15.230 2.808 12.428 1.00 90.75 92 GLY A C 1
ATOM 686 O O . GLY A 1 92 ? -14.849 3.519 11.503 1.00 90.75 92 GLY A O 1
ATOM 687 N N . LEU A 1 93 ? -15.551 1.522 12.264 1.00 92.38 93 LEU A N 1
ATOM 688 C CA . LEU A 1 93 ? -15.479 0.814 10.981 1.00 92.38 93 LEU A CA 1
ATOM 689 C C . LEU A 1 93 ? -16.343 1.488 9.914 1.00 92.38 93 LEU A C 1
ATOM 691 O O . LEU A 1 93 ? -15.850 1.795 8.834 1.00 92.38 93 LEU A O 1
ATOM 695 N N . ARG A 1 94 ? -17.598 1.818 10.243 1.00 90.50 94 ARG A N 1
ATOM 696 C CA . ARG A 1 94 ? -18.488 2.553 9.327 1.00 90.50 94 ARG A CA 1
ATOM 697 C C . ARG A 1 94 ? -17.932 3.925 8.943 1.00 90.50 94 ARG A C 1
ATOM 699 O O . ARG A 1 94 ? -18.165 4.390 7.833 1.00 90.50 94 ARG A O 1
ATOM 706 N N . ALA A 1 95 ? -17.232 4.606 9.850 1.00 86.94 95 ALA A N 1
ATOM 707 C CA . ALA A 1 95 ? -16.608 5.891 9.542 1.00 86.94 95 ALA A CA 1
ATOM 708 C C . ALA A 1 95 ? -15.431 5.735 8.565 1.00 86.94 95 ALA A C 1
ATOM 710 O O . ALA A 1 95 ? -15.331 6.510 7.616 1.00 86.94 95 ALA A O 1
ATOM 711 N N . VAL A 1 96 ? -14.588 4.715 8.760 1.00 89.94 96 VAL A N 1
ATOM 712 C CA . VAL A 1 96 ? -13.484 4.374 7.846 1.00 89.94 96 VAL A CA 1
ATOM 713 C C . VAL A 1 96 ? -14.022 3.985 6.469 1.00 89.94 96 VAL A C 1
ATOM 715 O O . VAL A 1 96 ? -13.588 4.544 5.465 1.00 89.94 96 VAL A O 1
ATOM 718 N N . GLU A 1 97 ? -15.017 3.099 6.420 1.00 89.31 97 GLU A N 1
ATOM 719 C CA . GLU A 1 97 ? -15.679 2.680 5.182 1.00 89.31 97 GLU A CA 1
ATOM 720 C C . GLU A 1 97 ? -16.221 3.885 4.407 1.00 89.31 97 GLU A C 1
ATOM 722 O O . GLU A 1 97 ? -15.980 4.021 3.209 1.00 89.31 97 GLU A O 1
ATOM 727 N N . ARG A 1 98 ? -16.897 4.815 5.091 1.00 85.62 98 ARG A N 1
ATOM 728 C CA . ARG A 1 98 ? -17.421 6.025 4.447 1.00 85.62 98 ARG A CA 1
ATOM 729 C C . ARG A 1 98 ? -16.333 6.932 3.888 1.00 85.62 98 ARG A C 1
ATOM 731 O O . ARG A 1 98 ? -16.573 7.577 2.865 1.00 85.62 98 ARG A O 1
ATOM 738 N N . HIS A 1 99 ? -15.185 7.008 4.559 1.00 85.75 99 HIS A N 1
ATOM 739 C CA . HIS A 1 99 ? -14.032 7.793 4.117 1.00 85.75 99 HIS A CA 1
ATOM 740 C C . HIS A 1 99 ? -13.416 7.195 2.853 1.00 85.75 99 HIS A C 1
ATOM 742 O O . HIS A 1 99 ? -13.257 7.902 1.862 1.00 85.75 99 HIS A O 1
ATOM 748 N N . VAL A 1 100 ? -13.168 5.881 2.854 1.00 84.94 100 VAL A N 1
ATOM 749 C CA . VAL A 1 100 ? -12.635 5.141 1.697 1.00 84.94 100 VAL A CA 1
ATOM 750 C C . VAL A 1 100 ? -13.607 5.194 0.515 1.00 84.94 100 VAL A C 1
ATOM 752 O O . VAL A 1 100 ? -13.202 5.442 -0.621 1.00 84.94 100 VAL A O 1
ATOM 755 N N . ASN A 1 101 ? -14.910 5.059 0.775 1.00 84.62 101 ASN A N 1
ATOM 756 C CA . ASN A 1 101 ? -15.932 5.129 -0.266 1.00 84.62 101 ASN A CA 1
ATOM 757 C C . ASN A 1 101 ? -16.201 6.554 -0.773 1.00 84.62 101 ASN A C 1
ATOM 759 O O . ASN A 1 101 ? -16.893 6.718 -1.776 1.00 84.62 101 ASN A O 1
ATOM 763 N N . GLY A 1 102 ? -15.652 7.589 -0.128 1.00 76.44 102 GLY A N 1
ATOM 764 C CA . GLY A 1 102 ? -15.876 8.987 -0.503 1.00 76.44 102 GLY A CA 1
ATOM 765 C C . GLY A 1 102 ? -17.281 9.506 -0.174 1.00 76.44 102 GLY A C 1
ATOM 766 O O . GLY A 1 102 ? -17.647 10.599 -0.592 1.00 76.44 102 GLY A O 1
ATOM 767 N N . THR A 1 103 ? -18.068 8.750 0.596 1.00 74.44 103 THR A N 1
ATOM 768 C CA . THR A 1 103 ? -19.394 9.162 1.098 1.00 74.44 103 THR A CA 1
ATOM 769 C C . THR A 1 103 ? -19.325 10.192 2.232 1.00 74.44 103 THR A C 1
ATOM 771 O O . THR A 1 103 ? -20.358 10.711 2.648 1.00 74.44 103 THR A O 1
ATOM 774 N N . GLY A 1 104 ? -18.116 10.522 2.699 1.00 64.44 104 GLY A N 1
ATOM 775 C CA . GLY A 1 104 ? -17.858 11.578 3.674 1.00 64.44 104 GLY A CA 1
ATOM 776 C C . GLY A 1 104 ? -18.369 11.270 5.091 1.00 64.44 104 GLY A C 1
ATOM 777 O O . GLY A 1 104 ? -19.108 10.305 5.322 1.00 64.44 104 GLY A O 1
ATOM 778 N N . PRO A 1 105 ? -17.964 12.070 6.090 1.00 65.31 105 PRO A N 1
ATOM 779 C CA . PRO A 1 105 ? -18.477 11.937 7.444 1.00 65.31 105 PRO A CA 1
ATOM 780 C C . PRO A 1 105 ? -19.939 12.401 7.494 1.00 65.31 105 PRO A C 1
ATOM 782 O O . PRO A 1 105 ? -20.235 13.591 7.442 1.00 65.31 105 PRO A O 1
ATOM 785 N N . ALA A 1 106 ? -20.872 11.457 7.624 1.00 57.38 106 ALA A N 1
ATOM 786 C CA . ALA A 1 106 ? -22.267 11.776 7.906 1.00 57.38 106 ALA A CA 1
ATOM 787 C C . ALA A 1 106 ? -22.381 12.345 9.333 1.00 57.38 106 ALA A C 1
ATOM 789 O O . ALA A 1 106 ? -22.386 11.583 10.300 1.00 57.38 106 ALA A O 1
ATOM 790 N N . ASN A 1 107 ? -22.442 13.675 9.449 1.00 55.03 107 ASN A N 1
ATOM 791 C CA . ASN A 1 107 ? -22.875 14.423 10.634 1.00 55.03 107 ASN A CA 1
ATOM 792 C C . ASN A 1 107 ? -22.297 13.943 11.980 1.00 55.03 107 ASN A C 1
ATOM 794 O O . ASN A 1 107 ? -23.038 13.486 12.850 1.00 55.03 107 ASN A O 1
ATOM 798 N N . GLN A 1 108 ? -20.988 14.090 12.198 1.00 51.62 108 GLN A N 1
ATOM 799 C CA . GLN A 1 108 ? -20.434 14.073 13.559 1.00 51.62 108 GLN A CA 1
ATOM 800 C C . GLN A 1 108 ? -19.532 15.290 13.746 1.00 51.62 108 GLN A C 1
ATOM 802 O O . GLN A 1 108 ? -18.575 15.486 13.005 1.00 51.62 108 GLN A O 1
ATOM 807 N N . GLY A 1 109 ? -19.937 16.152 14.679 1.00 48.59 109 GLY A N 1
ATOM 808 C CA . GLY A 1 109 ? -19.460 17.520 14.816 1.00 48.59 109 GLY A CA 1
ATOM 809 C C . GLY A 1 109 ? -17.965 17.683 15.098 1.00 48.59 109 GLY A C 1
ATOM 810 O O . GLY A 1 109 ? -17.309 16.826 15.683 1.00 48.59 109 GLY A O 1
ATOM 811 N N . ALA A 1 110 ? -17.491 18.870 14.718 1.00 44.06 110 ALA A N 1
ATOM 812 C CA . ALA A 1 110 ? -16.347 19.587 15.279 1.00 44.06 110 ALA A CA 1
ATOM 813 C C . ALA A 1 110 ? -14.916 19.069 15.033 1.00 44.06 110 ALA A C 1
ATOM 815 O O . ALA A 1 110 ? -13.994 19.603 15.638 1.00 44.06 110 ALA A O 1
ATOM 816 N N . SER A 1 111 ? -14.672 18.132 14.116 1.00 47.09 111 SER A N 1
ATOM 817 C CA . SER A 1 111 ? -13.298 17.823 13.688 1.00 47.09 111 SER A CA 1
ATOM 818 C C . SER A 1 111 ? -13.177 18.002 12.180 1.00 47.09 111 SER A C 1
ATOM 820 O O . SER A 1 111 ? -13.822 17.276 11.428 1.00 47.09 111 SER A O 1
ATOM 822 N N . GLU A 1 112 ? -12.442 19.054 11.800 1.00 60.75 112 GLU A N 1
ATOM 823 C CA . GLU A 1 112 ? -11.940 19.411 10.465 1.00 60.75 112 GLU A CA 1
ATOM 824 C C . GLU A 1 112 ? -12.648 18.698 9.308 1.00 60.75 112 GLU A C 1
ATOM 826 O O . GLU A 1 1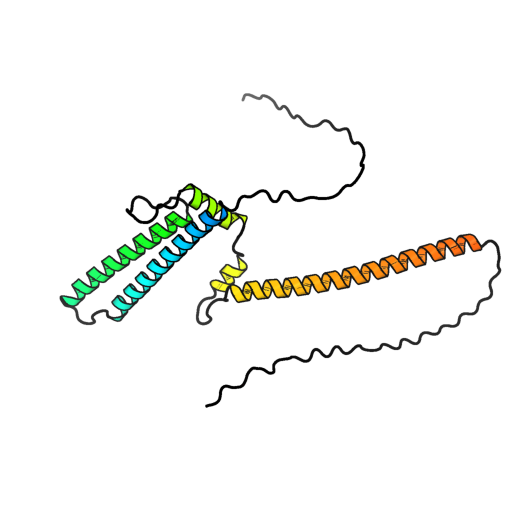12 ? -12.296 17.592 8.896 1.00 60.75 112 GLU A O 1
ATOM 831 N N . SER A 1 113 ? -13.694 19.339 8.787 1.00 68.06 113 SER A N 1
ATOM 832 C CA . SER A 1 113 ? -14.444 18.829 7.647 1.00 68.06 113 SER A CA 1
ATOM 833 C C . SER A 1 113 ? -13.543 18.783 6.411 1.00 68.06 113 SER A C 1
ATOM 835 O O . SER A 1 113 ? -13.368 19.788 5.720 1.00 68.06 113 SER A O 1
ATOM 837 N N . ILE A 1 114 ? -12.976 17.614 6.122 1.00 73.56 114 ILE A N 1
ATOM 838 C CA . ILE A 1 114 ? -12.309 17.346 4.847 1.00 73.56 114 ILE A CA 1
ATOM 839 C C . ILE A 1 114 ? -13.348 17.533 3.746 1.00 73.56 114 ILE A C 1
ATOM 841 O O . ILE A 1 114 ? -14.446 16.972 3.814 1.00 73.56 114 ILE A O 1
ATOM 845 N N . SER A 1 115 ? -13.021 18.345 2.742 1.00 81.62 115 SER A N 1
ATOM 846 C CA . SER A 1 115 ? -13.961 18.614 1.661 1.00 81.62 115 SER A CA 1
ATOM 847 C C . SER A 1 115 ? -14.259 17.321 0.880 1.00 81.62 115 SER A C 1
ATOM 849 O O . SER A 1 115 ? -13.362 16.502 0.657 1.00 81.62 115 SER A O 1
ATOM 851 N N . PRO A 1 116 ? -15.506 17.111 0.422 1.00 80.81 116 PRO A N 1
ATOM 852 C CA . PRO A 1 116 ? -15.855 15.931 -0.375 1.00 80.81 116 PRO A CA 1
ATOM 853 C C . PRO A 1 116 ? -15.053 15.864 -1.685 1.00 80.81 116 PRO A C 1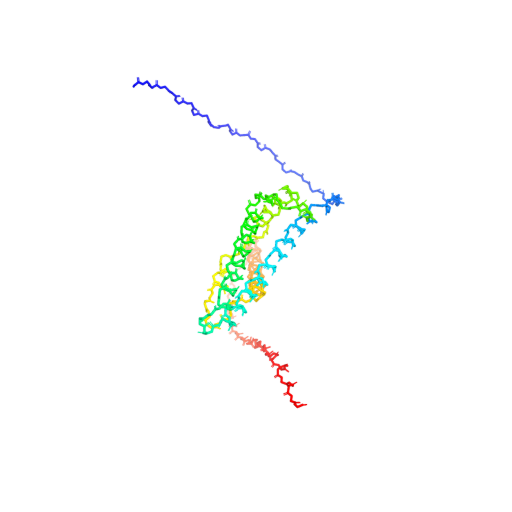
ATOM 855 O O . PRO A 1 116 ? -14.778 14.782 -2.202 1.00 80.81 116 PRO A O 1
ATOM 858 N N . GLU A 1 117 ? -14.633 17.019 -2.202 1.00 82.81 117 GLU A N 1
ATOM 859 C CA . GLU A 1 117 ? -13.742 17.113 -3.354 1.00 82.81 117 GLU A CA 1
ATOM 860 C C . GLU A 1 117 ? -12.343 16.561 -3.045 1.00 82.81 117 GLU A C 1
ATOM 862 O O . GLU A 1 117 ? -11.815 15.794 -3.849 1.00 82.81 117 GLU A O 1
ATOM 867 N N . ALA A 1 118 ? -11.777 16.860 -1.869 1.00 83.44 118 ALA A N 1
ATOM 868 C CA . ALA A 1 118 ? -10.492 16.309 -1.438 1.00 83.44 118 ALA A CA 1
ATOM 869 C C . ALA A 1 118 ? -10.558 14.785 -1.248 1.00 83.44 118 ALA A C 1
ATOM 871 O O . ALA A 1 118 ? -9.639 14.081 -1.655 1.00 83.44 118 ALA A O 1
ATOM 872 N N . LEU A 1 119 ? -11.669 14.250 -0.725 1.00 82.62 119 LEU A N 1
ATOM 873 C CA . LEU A 1 119 ? -11.874 12.796 -0.628 1.00 82.62 119 LEU A CA 1
ATOM 874 C C . LEU A 1 119 ? -11.928 12.127 -2.005 1.00 82.62 119 LEU A C 1
ATOM 876 O O . LEU A 1 119 ? -11.318 11.079 -2.219 1.00 82.62 119 LEU A O 1
ATOM 880 N N . ARG A 1 120 ? -12.629 12.740 -2.966 1.00 83.75 120 ARG A N 1
ATOM 881 C CA . ARG A 1 120 ? -12.688 12.235 -4.344 1.00 83.75 120 ARG A CA 1
ATOM 882 C C . ARG A 1 120 ? -11.323 12.329 -5.034 1.00 83.75 120 ARG A C 1
ATOM 884 O O . ARG A 1 120 ? -10.934 11.403 -5.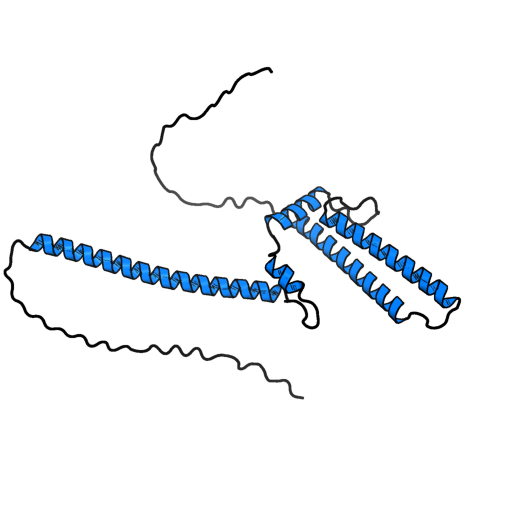746 1.00 83.75 120 ARG A O 1
ATOM 891 N N . ALA A 1 121 ? -10.582 13.413 -4.815 1.00 85.31 121 ALA A N 1
ATOM 892 C CA . ALA A 1 121 ? -9.228 13.580 -5.336 1.00 85.31 121 ALA A CA 1
ATOM 893 C C . ALA A 1 121 ? -8.259 12.548 -4.734 1.00 85.31 121 ALA A C 1
ATOM 895 O O . ALA A 1 121 ? -7.490 11.926 -5.465 1.00 85.31 121 ALA A O 1
ATOM 896 N N . PHE A 1 122 ? -8.366 12.282 -3.433 1.00 85.81 122 PHE A N 1
ATOM 897 C CA . PHE A 1 122 ? -7.599 11.242 -2.755 1.00 85.81 122 PHE A CA 1
ATOM 898 C C . PHE A 1 122 ? -7.908 9.852 -3.320 1.00 85.81 122 PHE A C 1
ATOM 900 O O . PHE A 1 122 ? -6.992 9.118 -3.686 1.00 85.81 122 PHE A O 1
ATOM 907 N N . ARG A 1 123 ? -9.192 9.515 -3.485 1.00 85.44 123 ARG A N 1
ATOM 908 C CA . ARG A 1 123 ? -9.614 8.232 -4.063 1.00 85.44 123 ARG A CA 1
ATOM 909 C C . ARG A 1 123 ? -9.111 8.047 -5.491 1.00 85.44 123 ARG A C 1
ATOM 911 O O . ARG A 1 123 ? -8.503 7.029 -5.799 1.00 85.44 123 ARG A O 1
ATOM 918 N N . THR A 1 124 ? -9.314 9.047 -6.344 1.00 86.19 124 THR A N 1
ATOM 919 C CA . THR A 1 124 ? -8.806 8.995 -7.722 1.00 86.19 124 THR A CA 1
ATOM 920 C C . THR A 1 124 ? -7.283 8.898 -7.744 1.00 86.19 124 THR A C 1
ATOM 922 O O . THR A 1 124 ? -6.739 8.174 -8.570 1.00 86.19 124 THR A O 1
ATOM 925 N N . SER A 1 125 ? -6.577 9.544 -6.813 1.00 86.31 125 SER A N 1
ATOM 926 C CA . SER A 1 125 ? -5.128 9.385 -6.659 1.00 86.31 125 SER A CA 1
ATOM 927 C C . SER A 1 125 ? -4.731 7.954 -6.278 1.00 86.31 125 SER A C 1
ATOM 929 O O . SER A 1 125 ? -3.785 7.432 -6.861 1.00 86.31 125 SER A O 1
ATOM 931 N N . LEU A 1 126 ? -5.437 7.305 -5.348 1.00 84.19 126 LEU A N 1
ATOM 932 C CA . LEU A 1 126 ? -5.177 5.905 -4.991 1.00 84.19 126 LEU A CA 1
ATOM 933 C C . LEU A 1 126 ? -5.421 4.964 -6.176 1.00 84.19 126 LEU A C 1
ATOM 935 O O . LEU A 1 126 ? -4.580 4.123 -6.470 1.00 84.19 126 LEU A O 1
ATOM 939 N N . GLU A 1 127 ? -6.530 5.143 -6.891 1.00 86.25 127 GLU A N 1
ATOM 940 C CA . GLU A 1 127 ? -6.903 4.278 -8.016 1.00 86.25 127 GLU A CA 1
ATOM 941 C C . GLU A 1 127 ? -5.989 4.474 -9.239 1.00 86.25 127 GLU A C 1
ATOM 943 O O . GLU A 1 127 ? -5.654 3.508 -9.918 1.00 86.25 127 GLU A O 1
ATOM 948 N N . THR A 1 128 ? -5.566 5.711 -9.527 1.00 87.88 128 THR A N 1
ATOM 949 C CA . THR A 1 128 ? -4.824 6.029 -10.764 1.00 87.88 128 THR A CA 1
ATOM 950 C C . THR A 1 128 ? -3.314 6.110 -10.588 1.00 87.88 128 THR A C 1
ATOM 952 O O . THR A 1 128 ? -2.580 5.709 -11.488 1.00 87.88 128 THR A O 1
ATOM 955 N N . LYS A 1 129 ? -2.827 6.651 -9.465 1.00 85.12 129 LYS A N 1
ATOM 956 C CA . LYS A 1 129 ? -1.392 6.904 -9.259 1.00 85.12 129 LYS A CA 1
ATOM 957 C C . LYS A 1 129 ? -0.713 5.822 -8.432 1.00 85.12 129 LYS A C 1
ATOM 959 O O . LYS A 1 129 ? 0.478 5.590 -8.617 1.00 85.12 129 LYS A O 1
ATOM 964 N N . CYS A 1 130 ? -1.440 5.196 -7.509 1.00 82.38 130 CYS A N 1
ATOM 965 C CA . CYS A 1 130 ? -0.873 4.239 -6.560 1.00 82.38 130 CYS A CA 1
ATOM 966 C C . CYS A 1 130 ? -1.696 2.943 -6.478 1.00 82.38 130 CYS A C 1
ATOM 968 O O . CYS A 1 130 ? -2.121 2.576 -5.379 1.00 82.38 130 CYS A O 1
ATOM 970 N N . PRO A 1 131 ? -1.916 2.236 -7.604 1.00 87.38 131 PRO A N 1
ATOM 971 C CA . PRO A 1 131 ? -2.556 0.931 -7.552 1.00 87.38 131 PRO A CA 1
ATOM 972 C C . PRO A 1 131 ? -1.712 -0.019 -6.694 1.00 87.38 131 PRO A C 1
ATOM 974 O O . PRO A 1 131 ? -0.498 -0.128 -6.879 1.00 87.38 131 PRO A O 1
ATOM 977 N N . ILE A 1 132 ? -2.355 -0.693 -5.742 1.00 88.25 132 ILE A N 1
ATOM 978 C CA . ILE A 1 132 ? -1.693 -1.679 -4.885 1.00 88.25 132 ILE A CA 1
ATOM 979 C C . ILE A 1 132 ? -1.554 -2.979 -5.694 1.00 88.25 132 ILE A C 1
ATOM 981 O O . ILE A 1 132 ? -2.574 -3.502 -6.146 1.00 88.25 132 ILE A O 1
ATOM 985 N N . PRO A 1 133 ? -0.333 -3.509 -5.904 1.00 90.44 133 PRO A N 1
ATOM 986 C CA . PRO A 1 133 ? -0.145 -4.771 -6.616 1.00 90.44 133 PRO A CA 1
ATOM 987 C C . PRO A 1 133 ? -0.849 -5.927 -5.895 1.00 90.44 133 PRO A C 1
ATOM 989 O O . PRO A 1 133 ? -0.694 -6.067 -4.683 1.00 90.44 133 PRO A O 1
ATOM 992 N N . LEU A 1 134 ? -1.583 -6.767 -6.633 1.00 90.56 134 LEU A N 1
ATOM 993 C CA . LEU A 1 134 ? -2.285 -7.928 -6.064 1.00 90.56 134 LEU A CA 1
ATOM 994 C C . LEU A 1 134 ? -1.312 -8.902 -5.391 1.00 90.56 134 LEU A C 1
ATOM 996 O O . LEU A 1 134 ? -1.553 -9.308 -4.261 1.00 90.56 134 LEU A O 1
ATOM 1000 N N . ASP A 1 135 ? -0.157 -9.149 -6.013 1.00 90.31 135 ASP A N 1
ATOM 1001 C CA . ASP A 1 135 ? 0.891 -10.008 -5.450 1.00 90.31 135 ASP A CA 1
ATOM 1002 C C . ASP A 1 135 ? 1.349 -9.537 -4.060 1.00 90.31 135 ASP A C 1
ATOM 1004 O O . ASP A 1 135 ? 1.659 -10.345 -3.189 1.00 90.31 135 ASP A O 1
ATOM 1008 N N . LEU A 1 136 ? 1.379 -8.217 -3.825 1.00 90.56 136 LEU A N 1
ATOM 1009 C CA . LEU A 1 136 ? 1.720 -7.673 -2.513 1.00 90.56 136 LEU A CA 1
ATOM 1010 C C . LEU A 1 136 ? 0.618 -7.956 -1.485 1.00 90.56 136 LEU A C 1
ATOM 1012 O O . LEU A 1 136 ? 0.942 -8.233 -0.335 1.00 90.56 136 LEU A O 1
ATOM 1016 N N . LEU A 1 137 ? -0.658 -7.891 -1.878 1.00 88.88 137 LEU A N 1
ATOM 1017 C CA . LEU A 1 137 ? -1.774 -8.220 -0.986 1.00 88.88 137 LEU A CA 1
ATOM 1018 C C . LEU A 1 137 ? -1.733 -9.696 -0.586 1.00 88.88 137 LEU A C 1
ATOM 1020 O O . LEU A 1 137 ? -1.802 -9.994 0.603 1.00 88.88 137 LEU A O 1
ATOM 1024 N N . ASP A 1 138 ? -1.509 -10.592 -1.545 1.00 90.19 138 ASP A N 1
ATOM 1025 C CA . ASP A 1 138 ? -1.413 -12.032 -1.289 1.00 90.19 138 ASP A CA 1
ATOM 1026 C C . ASP A 1 138 ? -0.225 -12.361 -0.368 1.00 90.19 138 ASP A C 1
ATOM 1028 O O . ASP A 1 138 ? -0.335 -13.160 0.562 1.00 90.19 138 ASP A O 1
ATOM 1032 N N . LEU A 1 139 ? 0.914 -11.688 -0.570 1.00 88.06 139 LEU A N 1
ATOM 1033 C CA . LEU A 1 139 ? 2.101 -11.813 0.285 1.00 88.06 139 LEU A CA 1
ATOM 1034 C C . LEU A 1 139 ? 1.933 -11.179 1.673 1.00 88.06 139 LEU A C 1
ATOM 1036 O O . LEU A 1 139 ? 2.724 -11.468 2.574 1.00 88.06 139 LEU A O 1
ATOM 1040 N N . MET A 1 140 ? 0.956 -10.293 1.860 1.00 86.81 140 MET A N 1
ATOM 1041 C CA . MET A 1 140 ? 0.606 -9.746 3.171 1.00 86.81 140 MET A CA 1
ATOM 1042 C C . MET A 1 140 ? -0.415 -10.622 3.905 1.00 86.81 140 MET A C 1
ATOM 1044 O O . MET A 1 140 ? -0.415 -10.616 5.134 1.00 86.81 140 MET A O 1
ATOM 1048 N N . ASP A 1 141 ? -1.233 -11.381 3.173 1.00 86.44 141 ASP A N 1
ATOM 1049 C CA . ASP A 1 141 ? -2.299 -12.239 3.710 1.00 86.44 141 ASP A CA 1
ATOM 1050 C C . ASP A 1 141 ? -1.824 -13.657 4.086 1.00 86.44 141 ASP A C 1
ATOM 1052 O O . ASP A 1 141 ? -2.612 -14.519 4.476 1.00 86.44 141 ASP A O 1
ATOM 1056 N N . VAL A 1 142 ? -0.518 -13.938 3.990 1.00 84.06 142 VAL A N 1
ATOM 1057 C CA . VAL A 1 142 ? 0.026 -15.238 4.414 1.00 84.06 142 VAL A CA 1
ATOM 1058 C C . VAL A 1 142 ? -0.213 -15.417 5.914 1.00 84.06 142 VAL A C 1
ATOM 1060 O O . VAL A 1 142 ? 0.337 -14.694 6.745 1.00 84.06 142 VAL A O 1
ATOM 1063 N N . ASN A 1 143 ? -1.068 -16.387 6.242 1.00 59.72 143 ASN A N 1
ATOM 1064 C CA . ASN A 1 143 ? -1.514 -16.667 7.601 1.00 59.72 143 ASN A CA 1
ATOM 1065 C C . ASN A 1 143 ? -0.346 -16.955 8.573 1.00 59.72 143 ASN A C 1
ATOM 1067 O O . ASN A 1 143 ? 0.687 -17.498 8.168 1.00 59.72 143 ASN A O 1
ATOM 1071 N N . PRO A 1 144 ? -0.518 -16.654 9.876 1.00 75.94 144 PRO A N 1
ATOM 1072 C CA . PRO A 1 144 ? 0.476 -16.952 10.910 1.00 75.94 144 PRO A CA 1
ATOM 1073 C C . PRO A 1 144 ? 0.863 -18.445 10.931 1.00 75.94 144 PRO A C 1
ATOM 1075 O O . PRO A 1 144 ? 0.010 -19.299 10.670 1.00 75.94 144 PRO A O 1
ATOM 1078 N N . PRO A 1 145 ? 2.134 -18.785 11.256 1.00 66.12 145 PRO A N 1
ATOM 1079 C CA . PRO A 1 145 ? 3.006 -18.067 12.201 1.00 66.12 145 PRO A CA 1
ATOM 1080 C C . PRO A 1 145 ? 4.007 -17.069 11.597 1.00 66.12 145 PRO A C 1
ATOM 1082 O O . PRO A 1 145 ? 4.607 -16.294 12.341 1.00 66.12 145 PRO A O 1
ATOM 1085 N N . SER A 1 146 ? 4.219 -17.067 10.281 1.00 67.81 146 SER A N 1
ATOM 1086 C CA . SER A 1 146 ? 5.074 -16.073 9.628 1.00 67.81 146 SER A CA 1
ATOM 1087 C C . SER A 1 146 ? 4.320 -14.755 9.520 1.00 67.81 146 SER A C 1
ATOM 1089 O O . SER A 1 146 ? 3.289 -14.694 8.860 1.00 67.81 146 SER A O 1
ATOM 1091 N N . PHE A 1 147 ? 4.824 -13.697 10.157 1.00 67.62 147 PHE A N 1
ATOM 1092 C CA . PHE A 1 147 ? 4.360 -12.342 9.868 1.00 67.62 147 PHE A CA 1
ATOM 1093 C C . PHE A 1 147 ? 4.452 -12.114 8.351 1.00 67.62 147 PHE A C 1
ATOM 1095 O O . PHE A 1 147 ? 5.506 -12.382 7.768 1.00 67.62 147 PHE A O 1
ATOM 1102 N N . GLY A 1 148 ? 3.353 -11.673 7.727 1.00 77.94 148 GLY A N 1
ATOM 1103 C CA . GLY A 1 148 ? 3.285 -11.398 6.290 1.00 77.94 148 GLY A CA 1
ATOM 1104 C C . GLY A 1 148 ? 4.441 -10.518 5.801 1.00 77.94 148 GLY A C 1
ATOM 1105 O O . GLY A 1 148 ? 5.104 -9.824 6.582 1.00 77.94 148 GLY A O 1
ATOM 1106 N N . LEU A 1 149 ? 4.722 -10.556 4.498 1.00 83.62 149 LEU A N 1
ATOM 1107 C CA . LEU A 1 149 ? 5.879 -9.867 3.936 1.00 83.62 149 LEU A CA 1
ATOM 1108 C C . LEU A 1 149 ? 5.785 -8.357 4.199 1.00 83.62 149 LEU A C 1
ATOM 1110 O O . LEU A 1 149 ? 4.788 -7.708 3.888 1.00 83.62 149 LEU A O 1
ATOM 1114 N N . ASN A 1 150 ? 6.859 -7.770 4.732 1.00 88.31 150 ASN A N 1
ATOM 1115 C CA . ASN A 1 150 ? 6.927 -6.322 4.882 1.00 88.31 150 ASN A CA 1
ATOM 1116 C C . ASN A 1 150 ? 6.883 -5.665 3.482 1.00 88.31 150 ASN A C 1
ATOM 1118 O O . ASN A 1 150 ? 7.755 -5.961 2.657 1.00 88.31 150 ASN A O 1
ATOM 1122 N N . PRO A 1 151 ? 5.950 -4.732 3.205 1.00 91.00 151 PRO A N 1
ATOM 1123 C CA . PRO A 1 151 ? 5.821 -4.096 1.890 1.00 91.00 151 PRO A CA 1
ATOM 1124 C C . PRO A 1 151 ? 7.099 -3.374 1.436 1.00 91.00 151 PRO A C 1
ATOM 1126 O O . PRO A 1 151 ? 7.372 -3.270 0.240 1.00 91.00 151 PRO A O 1
ATOM 1129 N N . GLN A 1 152 ? 7.942 -2.933 2.375 1.00 91.44 152 GLN A N 1
ATOM 1130 C CA . GLN A 1 152 ? 9.251 -2.351 2.069 1.00 91.44 152 GLN A CA 1
ATOM 1131 C C . GLN A 1 152 ? 10.222 -3.371 1.459 1.00 91.44 152 GLN A C 1
ATOM 1133 O O . GLN A 1 152 ? 11.041 -3.018 0.610 1.00 91.44 152 GLN A O 1
ATOM 1138 N N . VAL A 1 153 ? 10.144 -4.640 1.869 1.00 91.75 153 VAL A N 1
ATOM 1139 C CA . VAL A 1 153 ? 10.972 -5.719 1.309 1.00 91.75 153 VAL A CA 1
ATOM 1140 C C . VAL A 1 153 ? 10.528 -6.032 -0.115 1.00 91.75 153 VAL A C 1
ATOM 1142 O O . VAL A 1 153 ? 11.383 -6.139 -0.993 1.00 91.75 153 VAL A O 1
ATOM 1145 N N . TYR A 1 154 ? 9.216 -6.078 -0.363 1.00 92.56 154 TYR A N 1
ATOM 1146 C CA . TYR A 1 154 ? 8.657 -6.232 -1.708 1.00 92.56 154 TYR A CA 1
ATOM 1147 C C . TYR A 1 154 ? 9.129 -5.115 -2.653 1.00 92.56 154 TYR A C 1
ATOM 1149 O O . TYR A 1 154 ? 9.692 -5.393 -3.711 1.00 92.56 154 TYR A O 1
ATOM 1157 N N . ALA A 1 155 ? 9.011 -3.850 -2.231 1.00 93.75 155 ALA A N 1
ATOM 1158 C CA . ALA A 1 155 ? 9.462 -2.703 -3.023 1.00 93.75 155 ALA A CA 1
ATOM 1159 C C . ALA A 1 155 ? 10.970 -2.752 -3.334 1.00 93.75 155 ALA A C 1
ATOM 1161 O O . ALA A 1 155 ? 11.390 -2.520 -4.470 1.00 93.75 155 ALA A O 1
ATOM 1162 N N . ARG A 1 156 ? 11.801 -3.111 -2.345 1.00 95.69 156 ARG A N 1
ATOM 1163 C CA . ARG A 1 156 ? 13.248 -3.299 -2.547 1.00 95.69 156 ARG A CA 1
ATOM 1164 C C . ARG A 1 156 ? 13.550 -4.452 -3.503 1.00 95.69 156 ARG A C 1
ATOM 1166 O O . ARG A 1 156 ? 14.469 -4.332 -4.309 1.00 95.69 156 ARG A O 1
ATOM 1173 N N . GLY A 1 157 ? 12.802 -5.551 -3.416 1.00 94.56 157 GLY A N 1
ATOM 1174 C CA . GLY A 1 157 ? 12.918 -6.695 -4.320 1.00 94.56 157 GLY A CA 1
ATOM 1175 C C . GLY A 1 157 ? 12.628 -6.306 -5.768 1.00 94.56 157 GLY A C 1
ATOM 1176 O O . GLY A 1 157 ? 13.463 -6.547 -6.638 1.00 94.56 157 GLY A O 1
ATOM 1177 N N . LEU A 1 158 ? 11.512 -5.609 -6.003 1.00 94.44 158 LEU A N 1
ATOM 1178 C CA . LEU A 1 158 ? 11.157 -5.084 -7.325 1.00 94.44 158 LEU A CA 1
ATOM 1179 C C . LEU A 1 158 ? 12.238 -4.159 -7.890 1.00 94.44 158 LEU A C 1
ATOM 1181 O O . LEU A 1 158 ? 12.618 -4.292 -9.051 1.00 94.44 158 LEU A O 1
ATOM 1185 N N . MET A 1 159 ? 12.777 -3.253 -7.069 1.00 96.50 159 MET A N 1
ATOM 1186 C CA . MET A 1 159 ? 13.838 -2.344 -7.506 1.00 96.50 159 MET A CA 1
ATOM 1187 C C . MET A 1 159 ? 15.118 -3.098 -7.892 1.00 96.50 159 MET A C 1
ATOM 1189 O O . MET A 1 159 ? 15.717 -2.805 -8.926 1.00 96.50 159 MET A O 1
ATOM 1193 N N . LYS A 1 160 ? 15.527 -4.092 -7.094 1.00 97.81 160 LYS A N 1
ATOM 1194 C CA . LYS A 1 160 ? 16.696 -4.932 -7.400 1.00 97.81 160 LYS A CA 1
ATOM 1195 C C . LYS A 1 160 ? 16.512 -5.705 -8.704 1.00 97.81 160 LYS A C 1
ATOM 1197 O O . LYS A 1 160 ? 17.430 -5.744 -9.522 1.00 97.81 160 LYS A O 1
ATOM 1202 N N . GLU A 1 161 ? 15.336 -6.285 -8.915 1.00 96.94 161 GLU A N 1
ATOM 1203 C CA . GLU A 1 161 ? 15.035 -7.027 -10.139 1.00 96.94 161 GLU A CA 1
ATOM 1204 C C . GLU A 1 161 ? 14.989 -6.098 -11.362 1.00 96.94 161 GLU A C 1
ATOM 1206 O O . GLU A 1 161 ? 15.572 -6.421 -12.395 1.00 96.94 161 GLU A O 1
ATOM 1211 N N . ALA A 1 162 ? 14.419 -4.896 -11.238 1.00 97.69 162 ALA A N 1
ATOM 1212 C CA . ALA A 1 162 ? 14.433 -3.897 -12.307 1.00 97.69 162 ALA A CA 1
ATOM 1213 C C . ALA A 1 162 ? 15.865 -3.492 -12.709 1.00 97.69 162 ALA A C 1
ATOM 1215 O O . ALA A 1 162 ? 16.181 -3.435 -13.898 1.00 97.69 162 ALA A O 1
ATOM 1216 N N . ILE A 1 163 ? 16.758 -3.280 -11.733 1.00 97.50 163 ILE A N 1
ATOM 1217 C CA . ILE A 1 163 ? 18.180 -2.987 -11.987 1.00 97.50 163 ILE A CA 1
ATOM 1218 C C . ILE A 1 163 ? 18.858 -4.163 -12.699 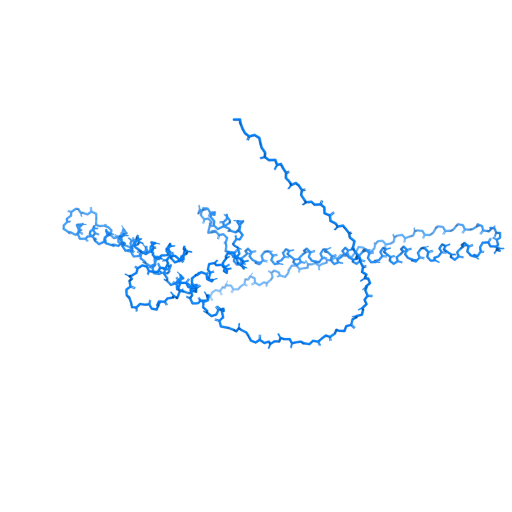1.00 97.50 163 ILE A C 1
ATOM 1220 O O . ILE A 1 163 ? 19.584 -3.971 -13.677 1.00 97.50 163 ILE A O 1
ATOM 1224 N N . LYS A 1 164 ? 18.601 -5.395 -12.250 1.00 97.88 164 LYS A N 1
ATOM 1225 C CA . LYS A 1 164 ? 19.151 -6.608 -12.868 1.00 97.88 164 LYS A CA 1
ATOM 1226 C C . LYS A 1 164 ? 18.689 -6.762 -14.318 1.00 97.88 164 LYS A C 1
ATOM 1228 O O . LYS A 1 164 ? 19.502 -7.072 -15.195 1.00 97.88 164 LYS A O 1
ATOM 1233 N N . GLN A 1 165 ? 17.408 -6.521 -14.583 1.00 98.00 165 GLN A N 1
ATOM 1234 C CA . GLN A 1 165 ? 16.852 -6.555 -15.933 1.00 98.00 165 GLN A CA 1
ATOM 1235 C C . GLN A 1 165 ? 17.466 -5.466 -16.810 1.00 98.00 165 GLN A C 1
ATOM 1237 O O . GLN A 1 165 ? 17.892 -5.772 -17.925 1.00 98.00 165 GLN A O 1
ATOM 1242 N N . LEU A 1 166 ? 17.595 -4.237 -16.299 1.00 98.00 166 LEU A N 1
ATOM 1243 C CA . LEU A 1 166 ? 18.238 -3.124 -17.001 1.00 98.00 166 LEU A CA 1
ATOM 1244 C C . LEU A 1 166 ? 19.676 -3.471 -17.410 1.00 98.00 166 LEU A C 1
ATOM 1246 O O . LEU A 1 166 ? 20.007 -3.397 -18.593 1.00 98.00 166 LEU A O 1
ATOM 1250 N N . ALA A 1 167 ? 20.490 -3.975 -16.481 1.00 97.81 167 ALA A N 1
ATOM 1251 C CA . ALA A 1 167 ? 21.851 -4.429 -16.779 1.00 97.81 167 ALA A CA 1
ATOM 1252 C C . ALA A 1 167 ? 21.875 -5.572 -17.819 1.00 97.81 167 ALA A C 1
ATOM 1254 O O . ALA A 1 167 ? 22.793 -5.694 -18.637 1.00 97.81 167 ALA A O 1
ATOM 1255 N N . GLY A 1 168 ? 20.859 -6.440 -17.819 1.00 97.75 168 GLY A N 1
ATOM 1256 C CA . GLY A 1 168 ? 20.660 -7.460 -18.851 1.00 97.75 168 GLY A CA 1
ATOM 1257 C C . GLY A 1 168 ? 20.309 -6.882 -20.229 1.00 97.75 168 GLY A C 1
ATOM 1258 O O . GLY A 1 168 ? 20.751 -7.414 -21.251 1.00 97.75 168 GLY A O 1
ATOM 1259 N N . TYR A 1 169 ? 19.528 -5.804 -20.289 1.00 98.25 169 TYR A N 1
ATOM 1260 C CA . TYR A 1 169 ? 19.220 -5.092 -21.532 1.00 98.25 169 TYR A CA 1
ATOM 1261 C C . TYR A 1 169 ? 20.434 -4.342 -22.080 1.00 98.25 169 TYR A C 1
ATOM 1263 O O . TYR A 1 169 ? 20.711 -4.453 -23.271 1.00 98.25 169 TYR A O 1
ATOM 1271 N N . GLU A 1 170 ? 21.202 -3.658 -21.235 1.00 98.25 170 GLU A N 1
ATOM 1272 C CA . GLU A 1 170 ? 22.402 -2.919 -21.650 1.00 98.25 170 GLU A CA 1
ATOM 1273 C C . GLU A 1 170 ? 23.468 -3.836 -22.256 1.00 98.25 170 GLU A C 1
ATOM 1275 O O . GLU A 1 170 ? 24.018 -3.537 -23.318 1.00 98.25 170 GLU A O 1
ATOM 1280 N N . ARG A 1 171 ? 23.709 -5.005 -21.645 1.00 98.12 171 ARG A N 1
ATOM 1281 C CA . ARG A 1 171 ? 24.630 -6.012 -22.201 1.00 98.12 171 ARG A CA 1
ATOM 1282 C C . ARG A 1 171 ? 24.191 -6.496 -23.582 1.00 98.12 171 ARG A C 1
ATOM 1284 O O . ARG A 1 171 ? 25.019 -6.599 -24.485 1.00 98.12 171 ARG A O 1
ATOM 1291 N N . ARG A 1 172 ? 22.893 -6.757 -23.765 1.00 98.06 172 ARG A N 1
ATOM 1292 C CA . ARG A 1 172 ? 22.335 -7.177 -25.062 1.00 98.06 172 ARG A CA 1
ATOM 1293 C C . ARG A 1 172 ? 22.389 -6.059 -26.099 1.00 98.06 172 ARG A C 1
ATOM 1295 O O . ARG A 1 172 ? 22.770 -6.323 -27.234 1.00 98.06 172 ARG A O 1
ATOM 1302 N N . LYS A 1 173 ? 22.075 -4.821 -25.707 1.00 98.38 173 LYS A N 1
ATOM 1303 C CA . LYS A 1 173 ? 22.196 -3.635 -26.563 1.00 98.38 173 LYS A CA 1
ATOM 1304 C C . LYS A 1 173 ? 23.625 -3.497 -27.092 1.00 98.38 173 LYS A C 1
ATOM 1306 O O . LYS A 1 173 ? 23.810 -3.418 -28.299 1.00 98.38 173 LYS A O 1
ATOM 1311 N N . ARG A 1 174 ? 24.628 -3.585 -26.214 1.00 98.12 174 ARG A N 1
ATOM 1312 C CA . ARG A 1 174 ? 26.045 -3.511 -26.600 1.00 98.12 174 ARG A CA 1
ATOM 1313 C C . ARG A 1 174 ? 26.459 -4.634 -27.553 1.00 98.12 174 ARG A C 1
ATOM 1315 O O . ARG A 1 174 ? 27.191 -4.394 -28.506 1.00 98.12 174 ARG A O 1
ATOM 1322 N N . ALA A 1 175 ? 25.986 -5.858 -27.317 1.00 98.25 175 ALA A N 1
ATOM 1323 C CA . ALA A 1 175 ? 26.259 -6.984 -28.209 1.00 98.25 175 ALA A CA 1
ATOM 1324 C C . ALA A 1 175 ? 25.656 -6.773 -29.611 1.00 98.25 175 ALA A C 1
ATOM 1326 O O . ALA A 1 175 ? 26.301 -7.092 -30.608 1.00 98.25 175 ALA A O 1
ATOM 1327 N N . LEU A 1 176 ? 24.450 -6.202 -29.691 1.00 98.31 176 LEU A N 1
ATOM 1328 C CA . LEU A 1 176 ? 23.807 -5.853 -30.960 1.00 98.31 176 LEU A CA 1
ATOM 1329 C C . LEU A 1 176 ? 24.517 -4.702 -31.675 1.00 98.31 176 LEU A C 1
ATOM 1331 O O . LEU A 1 176 ? 24.680 -4.773 -32.887 1.00 98.31 176 LEU A O 1
ATOM 1335 N N . GLU A 1 177 ? 24.984 -3.687 -30.947 1.00 98.31 177 GLU A N 1
ATOM 1336 C CA . GLU A 1 177 ? 25.803 -2.608 -31.515 1.00 98.31 177 GLU A CA 1
ATOM 1337 C C . GLU A 1 177 ? 27.093 -3.165 -32.129 1.00 98.31 177 GLU A C 1
ATOM 1339 O O . GLU A 1 177 ? 27.411 -2.863 -33.275 1.00 98.31 177 GLU A O 1
ATOM 1344 N N . MET A 1 178 ? 27.792 -4.055 -31.416 1.00 98.12 178 MET A N 1
ATOM 1345 C CA . MET A 1 178 ? 28.993 -4.717 -31.939 1.00 98.12 178 MET A CA 1
ATOM 1346 C C . MET A 1 178 ? 28.703 -5.567 -33.182 1.00 98.12 178 MET A C 1
ATOM 1348 O O . MET A 1 178 ? 29.495 -5.559 -34.124 1.00 98.12 178 MET A O 1
ATOM 1352 N N . LEU A 1 179 ? 27.582 -6.295 -33.194 1.00 98.00 179 LEU A N 1
ATOM 1353 C CA . LEU A 1 179 ? 27.153 -7.067 -34.360 1.00 98.00 179 LEU A CA 1
ATOM 1354 C C . LEU A 1 179 ? 26.830 -6.150 -35.546 1.00 98.00 179 LEU A C 1
ATOM 1356 O O . LEU A 1 179 ? 27.268 -6.432 -36.658 1.00 98.00 179 LEU A O 1
ATOM 1360 N N . GLY A 1 180 ? 26.112 -5.051 -35.307 1.00 98.19 180 GLY A N 1
ATOM 1361 C CA . GLY A 1 180 ? 25.796 -4.043 -36.318 1.00 98.19 180 GLY A CA 1
ATOM 1362 C C . GLY A 1 180 ? 27.059 -3.463 -36.946 1.00 98.19 180 GLY A C 1
ATOM 1363 O O . GLY A 1 180 ? 27.220 -3.533 -38.160 1.00 98.19 180 GLY A O 1
ATOM 1364 N N . SER A 1 181 ? 28.016 -3.020 -36.127 1.00 97.75 181 SER A N 1
ATOM 1365 C CA . SER A 1 181 ? 29.301 -2.509 -36.622 1.00 97.75 181 SER A CA 1
ATOM 1366 C C . SER A 1 181 ? 30.109 -3.560 -37.393 1.00 97.75 181 SER A C 1
ATOM 1368 O O . SER A 1 181 ? 30.793 -3.227 -38.360 1.00 97.75 181 SER A O 1
ATOM 1370 N N . ALA A 1 182 ? 30.047 -4.835 -36.996 1.00 97.31 182 ALA A N 1
ATOM 1371 C CA . ALA A 1 182 ? 30.715 -5.915 -37.721 1.00 97.31 182 ALA A CA 1
ATOM 1372 C C . ALA A 1 182 ? 30.069 -6.185 -39.090 1.00 97.31 182 ALA A C 1
ATOM 1374 O O . ALA A 1 182 ? 30.786 -6.406 -40.065 1.00 97.31 182 ALA A O 1
ATOM 1375 N N . LEU A 1 183 ? 28.735 -6.139 -39.170 1.00 96.75 183 LEU A N 1
ATOM 1376 C CA . LEU A 1 183 ? 27.995 -6.279 -40.425 1.00 96.75 183 LEU A CA 1
ATOM 1377 C C . LEU A 1 183 ? 28.257 -5.101 -41.366 1.00 96.75 183 LEU A C 1
ATOM 1379 O O . LEU A 1 183 ? 28.582 -5.330 -42.526 1.00 96.75 183 LEU A O 1
ATOM 1383 N N . GLU A 1 184 ? 28.195 -3.864 -40.868 1.00 96.19 184 GLU A N 1
ATOM 1384 C CA . GLU A 1 184 ? 28.515 -2.658 -41.648 1.00 96.19 184 GLU A CA 1
ATOM 1385 C C . GLU A 1 184 ? 29.938 -2.717 -42.212 1.00 96.19 184 GLU A C 1
ATOM 1387 O O . GLU A 1 184 ? 30.160 -2.442 -43.393 1.00 96.19 184 GLU A O 1
ATOM 1392 N N . LYS A 1 185 ? 30.904 -3.148 -41.392 1.00 95.56 185 LYS A N 1
ATOM 1393 C CA . LYS A 1 185 ? 32.285 -3.346 -41.839 1.00 95.56 185 LYS A CA 1
ATOM 1394 C C . LYS A 1 185 ? 32.387 -4.428 -42.919 1.00 95.56 185 LYS A C 1
ATOM 1396 O O . LYS A 1 185 ? 33.038 -4.195 -43.933 1.00 95.56 185 LYS A O 1
ATOM 1401 N N . GLY A 1 186 ? 31.741 -5.577 -42.718 1.00 94.88 186 GLY A N 1
ATOM 1402 C CA . GLY A 1 186 ? 31.744 -6.674 -43.690 1.00 94.88 186 GLY A CA 1
ATOM 1403 C C . GLY A 1 186 ? 31.095 -6.292 -45.024 1.00 94.88 186 GLY A C 1
ATOM 1404 O O . GLY A 1 186 ? 31.614 -6.645 -46.080 1.00 94.88 186 GLY A O 1
ATOM 1405 N N . MET A 1 187 ? 30.009 -5.515 -44.995 1.00 92.38 187 MET A N 1
ATOM 1406 C CA . MET A 1 187 ? 29.380 -4.974 -46.204 1.00 92.38 187 MET A CA 1
ATOM 1407 C C . MET A 1 187 ? 30.299 -3.986 -46.933 1.00 92.38 187 MET A C 1
ATOM 1409 O O . MET A 1 187 ? 30.478 -4.103 -48.143 1.00 92.38 187 MET A O 1
ATOM 1413 N N . GLY A 1 188 ? 30.941 -3.064 -46.207 1.00 91.19 188 GLY A N 1
ATOM 1414 C CA . GLY A 1 188 ? 31.867 -2.097 -46.804 1.00 91.19 188 GLY A CA 1
ATOM 1415 C C . GLY A 1 188 ? 33.147 -2.720 -47.381 1.00 91.19 188 GLY A C 1
ATOM 1416 O O . GLY A 1 188 ? 33.748 -2.149 -48.289 1.00 91.19 188 GLY A O 1
ATOM 1417 N N . GLU A 1 189 ? 33.588 -3.875 -46.874 1.00 88.81 189 GLU A N 1
ATOM 1418 C CA . GLU A 1 189 ? 34.684 -4.660 -47.463 1.00 88.81 189 GLU A CA 1
ATOM 1419 C C . GLU A 1 189 ? 34.223 -5.402 -48.729 1.00 88.81 189 GLU A C 1
ATOM 1421 O O . GLU A 1 189 ? 34.900 -5.327 -49.753 1.00 88.81 189 GLU A O 1
ATOM 1426 N N . ALA A 1 190 ? 33.032 -6.014 -48.713 1.00 80.69 190 ALA A N 1
ATOM 1427 C CA . ALA A 1 190 ? 32.467 -6.690 -49.884 1.00 80.69 190 ALA A CA 1
ATOM 1428 C C . ALA A 1 190 ? 32.243 -5.739 -51.077 1.00 80.69 190 ALA A C 1
ATOM 1430 O O . ALA A 1 190 ? 32.520 -6.103 -52.218 1.00 80.69 190 ALA A O 1
ATOM 1431 N N . GLU A 1 191 ? 31.796 -4.503 -50.836 1.00 79.00 191 GLU A N 1
ATOM 1432 C CA . GLU A 1 191 ? 31.655 -3.488 -51.892 1.00 79.00 191 GLU A CA 1
ATOM 1433 C C . GLU A 1 191 ? 33.005 -3.085 -52.511 1.00 79.00 191 GLU A C 1
ATOM 1435 O O . GLU A 1 191 ? 33.090 -2.834 -53.715 1.00 79.00 191 GLU A O 1
ATOM 1440 N N . LYS A 1 192 ? 34.083 -3.065 -51.715 1.00 76.25 192 LYS A N 1
ATOM 1441 C CA . LYS A 1 192 ? 35.437 -2.754 -52.203 1.00 76.25 192 LYS A CA 1
ATOM 1442 C C . LYS A 1 192 ? 36.029 -3.886 -53.034 1.00 76.25 192 LYS A C 1
ATOM 1444 O O . LYS A 1 192 ? 36.660 -3.610 -54.053 1.00 76.25 192 LYS A O 1
ATOM 1449 N N . ASP A 1 193 ? 35.794 -5.135 -52.644 1.00 68.25 193 ASP A N 1
ATOM 1450 C CA . ASP A 1 193 ? 36.283 -6.297 -53.390 1.00 68.25 193 ASP A CA 1
ATOM 1451 C C . ASP A 1 193 ? 35.589 -6.438 -54.756 1.00 68.25 193 ASP A C 1
ATOM 1453 O O . ASP A 1 193 ? 36.236 -6.796 -55.740 1.00 68.25 193 ASP A O 1
ATOM 1457 N N . VAL A 1 194 ? 34.311 -6.057 -54.872 1.00 63.75 194 VAL A N 1
ATOM 1458 C CA . VAL A 1 194 ? 33.602 -6.015 -56.168 1.00 63.75 194 VAL A CA 1
ATOM 1459 C C . VAL A 1 194 ? 34.122 -4.882 -57.067 1.00 63.75 194 VAL A C 1
ATOM 1461 O O . VAL A 1 194 ? 34.197 -5.056 -58.281 1.00 63.75 194 VAL A O 1
ATOM 1464 N N . GLY A 1 195 ? 34.552 -3.752 -56.494 1.00 57.25 195 GLY A N 1
ATOM 1465 C CA . GLY A 1 195 ? 35.179 -2.650 -57.238 1.00 57.25 195 GLY A CA 1
ATOM 1466 C C . GLY A 1 195 ? 36.640 -2.891 -57.648 1.00 57.25 195 GLY A C 1
ATOM 1467 O O . GLY A 1 195 ? 37.152 -2.176 -58.507 1.00 57.25 195 GLY A O 1
ATOM 1468 N N . SER A 1 196 ? 37.317 -3.886 -57.064 1.00 52.06 196 SER A N 1
ATOM 1469 C CA . SER A 1 196 ? 38.733 -4.196 -57.333 1.00 52.06 196 SER A CA 1
ATOM 1470 C C . SER A 1 196 ? 38.944 -5.493 -58.131 1.00 52.06 196 SER A C 1
ATOM 1472 O O . SER A 1 196 ? 40.086 -5.858 -58.418 1.00 52.06 196 SER A O 1
ATOM 1474 N N . ALA A 1 197 ? 37.868 -6.176 -58.533 1.00 51.53 197 ALA A N 1
ATOM 1475 C CA . ALA A 1 197 ? 37.917 -7.435 -59.279 1.00 51.53 197 ALA A CA 1
ATOM 1476 C C . ALA A 1 197 ? 38.258 -7.292 -60.781 1.00 51.53 197 ALA A C 1
ATOM 1478 O O . ALA A 1 197 ? 38.254 -8.291 -61.497 1.00 51.53 197 ALA A O 1
ATOM 1479 N N . GLU A 1 198 ? 38.599 -6.095 -61.276 1.00 51.38 198 GLU A N 1
ATOM 1480 C CA . GLU A 1 198 ? 39.063 -5.908 -62.664 1.00 51.38 198 GLU A CA 1
ATOM 1481 C C . GLU A 1 198 ? 40.592 -6.053 -62.826 1.00 51.38 198 GLU A C 1
ATOM 1483 O O . GLU A 1 198 ? 41.122 -5.973 -63.931 1.00 51.38 198 GLU A O 1
ATOM 1488 N N . SER A 1 199 ? 41.337 -6.338 -61.751 1.00 50.47 199 SER A N 1
ATOM 1489 C CA . SER A 1 199 ? 42.767 -6.653 -61.858 1.00 50.47 199 SER A CA 1
ATOM 1490 C C . SER A 1 199 ? 43.266 -7.467 -60.665 1.00 50.47 199 SER A C 1
ATOM 1492 O O . SER A 1 199 ? 43.679 -6.891 -59.664 1.00 50.47 199 SER A O 1
ATOM 1494 N N . GLN A 1 200 ? 43.244 -8.803 -60.766 1.00 49.34 200 GLN A N 1
ATOM 1495 C CA . GLN A 1 200 ? 44.382 -9.701 -60.474 1.00 49.34 200 GLN A CA 1
ATOM 1496 C C . GLN A 1 200 ? 43.960 -11.167 -60.268 1.00 49.34 200 GLN A C 1
ATOM 1498 O O . GLN A 1 200 ? 42.964 -11.502 -59.635 1.00 49.34 200 GLN A O 1
ATOM 1503 N N . THR A 1 201 ? 44.777 -12.043 -60.846 1.00 47.19 201 THR A N 1
ATOM 1504 C CA . THR A 1 201 ? 44.720 -13.509 -60.860 1.00 47.19 201 THR A CA 1
ATOM 1505 C C . THR A 1 201 ? 45.061 -14.143 -59.498 1.00 47.19 201 THR A C 1
ATOM 1507 O O . THR A 1 201 ? 45.751 -13.528 -58.683 1.00 47.19 201 THR A O 1
ATOM 1510 N N . PRO A 1 202 ? 44.629 -15.394 -59.224 1.00 49.00 202 PRO A N 1
ATOM 1511 C CA . PRO A 1 202 ? 44.676 -15.963 -57.881 1.00 49.00 202 PRO A CA 1
ATOM 1512 C C . PRO A 1 202 ? 46.051 -16.563 -57.553 1.00 49.00 202 PRO A C 1
ATOM 1514 O O . PRO A 1 202 ? 46.579 -17.396 -58.293 1.00 49.00 202 PRO A O 1
ATOM 1517 N N . LYS A 1 203 ? 46.607 -16.206 -56.389 1.00 48.84 203 LYS A N 1
ATOM 1518 C CA . LYS A 1 203 ? 47.611 -17.022 -55.690 1.00 48.84 203 LYS A CA 1
ATOM 1519 C C . LYS A 1 203 ? 47.120 -17.354 -54.288 1.00 48.84 203 LYS A C 1
ATOM 1521 O O . LYS A 1 203 ? 47.188 -16.560 -53.357 1.00 48.84 203 LYS A O 1
ATOM 1526 N N . GLU A 1 204 ? 46.637 -18.579 -54.198 1.00 52.06 204 GLU A N 1
ATOM 1527 C CA . GLU A 1 204 ? 46.278 -19.327 -53.008 1.00 52.06 204 GLU A CA 1
ATOM 1528 C C . GLU A 1 204 ? 47.473 -19.461 -52.048 1.00 52.06 204 GLU A C 1
ATOM 1530 O O . GLU A 1 204 ? 48.491 -20.070 -52.379 1.00 52.06 204 GLU A O 1
ATOM 1535 N N . LYS A 1 205 ? 47.343 -18.913 -50.836 1.00 48.00 205 LYS A N 1
ATOM 1536 C CA . LYS A 1 205 ? 48.044 -19.405 -49.642 1.00 48.00 205 LYS A CA 1
ATOM 1537 C C . LYS A 1 205 ? 47.108 -19.319 -48.443 1.00 48.00 205 LYS A C 1
ATOM 1539 O O . LYS A 1 205 ? 46.989 -18.291 -47.783 1.00 48.00 205 LYS A O 1
ATOM 1544 N N . VAL A 1 206 ? 46.448 -20.442 -48.186 1.00 48.94 206 VAL A N 1
ATOM 1545 C CA . VAL A 1 206 ? 45.709 -20.725 -46.959 1.00 48.94 206 VAL A CA 1
ATOM 1546 C C . VAL A 1 206 ? 46.722 -20.985 -45.841 1.00 48.94 206 VAL A C 1
ATOM 1548 O O . VAL A 1 206 ? 47.405 -22.006 -45.850 1.00 48.94 206 VAL A O 1
ATOM 1551 N N . THR A 1 207 ? 46.803 -20.083 -44.861 1.00 43.09 207 THR A N 1
ATOM 1552 C CA . THR A 1 207 ? 47.474 -20.344 -43.578 1.00 43.09 207 THR A CA 1
ATOM 1553 C C . THR A 1 207 ? 46.453 -20.157 -42.462 1.00 43.09 207 THR A C 1
ATOM 1555 O O . THR A 1 207 ? 46.162 -19.041 -42.033 1.00 43.09 207 THR A O 1
ATOM 1558 N N . VAL A 1 208 ? 45.873 -21.270 -42.015 1.00 51.84 208 VAL A N 1
ATOM 1559 C CA . VAL A 1 208 ? 44.952 -21.339 -40.876 1.00 51.84 208 VAL A CA 1
ATOM 1560 C C . VAL A 1 208 ? 45.766 -21.264 -39.585 1.00 51.84 208 VAL A C 1
ATOM 1562 O O . VAL A 1 208 ? 46.397 -22.242 -39.201 1.00 51.84 208 VAL A O 1
ATOM 1565 N N . ASN A 1 209 ? 45.719 -20.127 -38.887 1.00 46.88 209 ASN A N 1
ATOM 1566 C CA . ASN A 1 209 ? 46.192 -20.010 -37.505 1.00 46.88 209 ASN A CA 1
ATOM 1567 C C . ASN A 1 209 ? 45.006 -19.736 -36.571 1.00 46.88 209 ASN A C 1
ATOM 1569 O O . ASN A 1 209 ? 44.704 -18.600 -36.218 1.00 46.88 209 ASN A O 1
ATOM 1573 N N . THR A 1 210 ? 44.332 -20.806 -36.152 1.00 50.75 210 THR A N 1
ATOM 1574 C CA . THR A 1 210 ? 43.390 -20.799 -35.025 1.00 50.75 210 THR A CA 1
ATOM 1575 C C . THR A 1 210 ? 44.100 -21.222 -33.743 1.00 50.75 210 THR A C 1
ATOM 1577 O O . THR A 1 210 ? 44.171 -22.407 -33.428 1.00 50.75 210 THR A O 1
ATOM 1580 N N . THR A 1 211 ? 44.558 -20.257 -32.948 1.00 51.72 211 THR A N 1
ATOM 1581 C CA . THR A 1 211 ? 44.872 -20.457 -31.525 1.00 51.72 211 THR A CA 1
ATOM 1582 C C . THR A 1 211 ? 43.889 -19.654 -30.678 1.00 51.72 211 THR A C 1
ATOM 1584 O O . THR A 1 211 ? 44.096 -18.496 -30.326 1.00 51.72 211 THR A O 1
ATOM 1587 N N . ARG A 1 212 ? 42.767 -20.300 -30.340 1.00 52.84 212 ARG A N 1
ATOM 1588 C CA . ARG A 1 212 ? 41.834 -19.836 -29.306 1.00 52.84 212 ARG A CA 1
ATOM 1589 C C . ARG A 1 212 ? 42.499 -19.989 -27.938 1.00 52.84 212 ARG A C 1
ATOM 1591 O O . ARG A 1 212 ? 42.479 -21.072 -27.362 1.00 52.84 212 ARG A O 1
ATOM 1598 N N . LYS A 1 213 ? 43.032 -18.899 -27.388 1.00 53.75 213 LYS A N 1
ATOM 1599 C CA . LYS A 1 213 ? 43.350 -18.800 -25.958 1.00 53.75 213 LYS A CA 1
ATOM 1600 C C . LYS A 1 213 ? 42.132 -18.187 -25.261 1.00 53.75 213 LYS A C 1
ATOM 1602 O O . LYS A 1 213 ? 41.965 -16.972 -25.240 1.00 53.75 213 LYS A O 1
ATOM 1607 N N . ARG A 1 214 ? 41.227 -19.039 -24.767 1.00 50.25 214 ARG A N 1
ATOM 1608 C CA . ARG A 1 214 ? 40.142 -18.622 -23.866 1.00 50.25 214 ARG A CA 1
ATOM 1609 C C . ARG A 1 214 ? 40.791 -18.224 -22.542 1.00 50.25 214 ARG A C 1
ATOM 1611 O O . ARG A 1 214 ? 41.266 -19.091 -21.819 1.00 50.25 214 ARG A O 1
ATOM 1618 N N . LYS A 1 215 ? 40.859 -16.922 -22.267 1.00 54.03 215 LYS A N 1
ATOM 1619 C CA . LYS A 1 215 ? 41.128 -16.403 -20.927 1.00 54.03 215 LYS A CA 1
ATOM 1620 C C . LYS A 1 215 ? 39.777 -16.392 -20.215 1.00 54.03 215 LYS A C 1
ATOM 1622 O O . LYS A 1 215 ? 38.903 -15.609 -20.572 1.00 54.03 215 LYS A O 1
ATOM 1627 N N . SER A 1 216 ? 39.570 -17.370 -19.342 1.00 54.44 216 SER A N 1
ATOM 1628 C CA . SER A 1 216 ? 38.500 -17.362 -18.351 1.00 54.44 216 SER A CA 1
ATOM 1629 C C . SER A 1 216 ? 38.716 -16.142 -17.464 1.00 54.44 216 SER A C 1
ATOM 1631 O O . SER A 1 216 ? 39.718 -16.071 -16.759 1.00 54.44 216 SER A O 1
ATOM 1633 N N . ASP A 1 217 ? 37.827 -15.162 -17.593 1.00 51.69 217 ASP A N 1
ATOM 1634 C CA . ASP A 1 217 ? 37.736 -14.030 -16.679 1.00 51.69 217 ASP A CA 1
ATOM 1635 C C . ASP A 1 217 ? 36.880 -14.507 -15.503 1.00 51.69 217 ASP A C 1
ATOM 1637 O O . ASP A 1 217 ? 35.657 -14.642 -15.593 1.00 51.69 217 ASP A O 1
ATOM 1641 N N . GLU A 1 218 ? 37.588 -14.931 -14.467 1.00 52.28 218 GLU A N 1
ATOM 1642 C CA . GLU A 1 218 ? 37.100 -15.334 -13.158 1.00 52.28 218 GLU A CA 1
ATOM 1643 C C . GLU A 1 218 ? 36.653 -14.058 -12.439 1.00 52.28 218 GLU A C 1
ATOM 1645 O O . GLU A 1 218 ? 37.465 -13.254 -11.991 1.00 52.28 218 GLU A O 1
ATOM 1650 N N . LEU A 1 219 ? 35.342 -13.805 -12.444 1.00 52.19 219 LEU A N 1
ATOM 1651 C CA . LEU A 1 219 ? 34.743 -12.745 -11.643 1.00 52.19 219 LEU A CA 1
ATOM 1652 C C . LEU A 1 219 ? 34.599 -13.260 -10.210 1.00 52.19 219 LEU A C 1
ATOM 1654 O O . LEU A 1 219 ? 33.575 -13.852 -9.867 1.00 52.19 219 LEU A O 1
ATOM 1658 N N . ASP A 1 220 ? 35.629 -13.009 -9.403 1.00 46.84 220 ASP A N 1
ATOM 1659 C CA . ASP A 1 220 ? 35.541 -12.969 -7.944 1.00 46.84 220 ASP A CA 1
ATOM 1660 C C . ASP A 1 220 ? 34.527 -11.887 -7.546 1.00 46.84 220 ASP A C 1
ATOM 1662 O O . ASP A 1 220 ? 34.808 -10.686 -7.527 1.00 46.84 220 ASP A O 1
ATOM 1666 N N . LEU A 1 221 ? 33.300 -12.322 -7.272 1.00 52.31 221 LEU A N 1
ATOM 1667 C CA . LEU A 1 221 ? 32.362 -11.596 -6.430 1.00 52.31 221 LEU A CA 1
ATOM 1668 C C . LEU A 1 221 ? 32.541 -12.160 -5.023 1.00 52.31 221 LEU A C 1
ATOM 1670 O O . LEU A 1 221 ? 31.808 -13.058 -4.618 1.00 52.31 221 LEU A O 1
ATOM 1674 N N . GLU A 1 222 ? 33.554 -11.667 -4.309 1.00 57.12 222 GLU A N 1
ATOM 1675 C CA . GLU A 1 222 ? 33.647 -11.893 -2.871 1.00 57.12 222 GLU A CA 1
ATOM 1676 C C . GLU A 1 222 ? 32.436 -11.241 -2.194 1.00 57.12 222 GLU A C 1
ATOM 1678 O O . GLU A 1 222 ? 32.226 -10.024 -2.239 1.00 57.12 222 GLU A O 1
ATOM 1683 N N . ASP A 1 223 ? 31.615 -12.108 -1.607 1.00 46.84 223 ASP A N 1
ATOM 1684 C CA . ASP A 1 223 ? 30.519 -11.794 -0.709 1.00 46.84 223 ASP A CA 1
ATOM 1685 C C . ASP A 1 223 ? 31.042 -11.020 0.511 1.00 46.84 223 ASP A C 1
ATOM 1687 O O . ASP A 1 223 ? 31.663 -11.569 1.423 1.00 46.84 223 ASP A O 1
ATOM 1691 N N . ASP A 1 224 ? 30.744 -9.723 0.555 1.00 53.09 224 ASP A N 1
ATOM 1692 C CA . ASP A 1 224 ? 30.979 -8.865 1.717 1.00 53.09 224 ASP A CA 1
ATOM 1693 C C . ASP A 1 224 ? 29.881 -9.113 2.778 1.00 53.09 224 ASP A C 1
ATOM 1695 O O . ASP A 1 224 ? 28.993 -8.291 3.024 1.00 53.09 224 ASP A O 1
ATOM 1699 N N . GLU A 1 225 ? 29.907 -10.307 3.385 1.00 54.84 225 GLU A N 1
ATOM 1700 C CA . GLU A 1 225 ? 29.019 -10.745 4.476 1.00 54.84 225 GLU A CA 1
ATOM 1701 C C . GLU A 1 225 ? 29.689 -10.623 5.868 1.00 54.84 225 GLU A C 1
ATOM 1703 O O . GLU A 1 225 ? 29.373 -11.351 6.806 1.00 54.84 225 GLU A O 1
ATOM 1708 N N . SER A 1 226 ? 30.608 -9.665 6.055 1.00 56.28 226 SER A N 1
ATOM 1709 C CA . SER A 1 226 ? 31.447 -9.558 7.270 1.00 56.28 226 SER A CA 1
ATOM 1710 C C . SER A 1 226 ? 31.030 -8.500 8.310 1.00 56.28 226 SER A C 1
ATOM 1712 O O . SER A 1 226 ? 31.876 -7.974 9.034 1.00 56.28 226 SER A O 1
ATOM 1714 N N . LYS A 1 227 ? 29.735 -8.175 8.471 1.00 58.50 227 LYS A N 1
ATOM 1715 C CA . LYS A 1 227 ? 29.283 -7.288 9.583 1.00 58.50 227 LYS A CA 1
ATOM 1716 C C . LYS A 1 227 ? 28.082 -7.771 10.401 1.00 58.50 227 LYS A C 1
ATOM 1718 O O . LYS A 1 227 ? 27.428 -6.973 11.073 1.00 58.50 227 LYS A O 1
ATOM 1723 N N . ARG A 1 228 ? 27.840 -9.083 10.455 1.00 56.62 228 ARG A N 1
ATOM 1724 C CA . ARG A 1 228 ? 27.113 -9.709 11.572 1.00 56.62 228 ARG A CA 1
ATOM 1725 C C . ARG A 1 228 ? 28.118 -10.445 12.446 1.00 56.62 228 ARG A C 1
ATOM 1727 O O . ARG A 1 228 ? 28.511 -11.545 12.101 1.00 56.62 228 ARG A O 1
ATOM 1734 N N . ASN A 1 229 ? 28.566 -9.784 13.512 1.00 53.12 229 ASN A N 1
ATOM 1735 C CA . ASN A 1 229 ? 28.855 -10.357 14.835 1.00 53.12 229 ASN A CA 1
ATOM 1736 C C . ASN A 1 229 ? 29.670 -9.350 15.650 1.00 53.12 229 ASN A C 1
ATOM 1738 O O . ASN A 1 229 ? 30.898 -9.348 15.637 1.00 53.12 229 ASN A O 1
ATOM 1742 N N . LYS A 1 230 ? 28.962 -8.483 16.377 1.00 54.28 230 LYS A N 1
ATOM 1743 C CA . LYS A 1 230 ? 29.453 -7.963 17.655 1.00 54.28 230 LYS A CA 1
ATOM 1744 C C . LYS A 1 230 ? 28.269 -7.624 18.557 1.00 54.28 230 LYS A C 1
ATOM 1746 O O . LYS A 1 230 ? 27.959 -6.466 18.809 1.00 54.28 230 LYS A O 1
ATOM 1751 N N . ILE A 1 231 ? 27.570 -8.676 18.967 1.00 57.19 231 ILE A N 1
ATOM 1752 C CA . ILE A 1 231 ? 26.904 -8.723 20.266 1.00 57.19 231 ILE A CA 1
ATOM 1753 C C . ILE A 1 231 ? 27.797 -9.638 21.089 1.00 57.19 231 ILE A C 1
ATOM 1755 O O . ILE A 1 231 ? 27.875 -10.817 20.773 1.00 57.19 231 ILE A O 1
ATOM 1759 N N . GLU A 1 232 ? 28.482 -9.090 22.084 1.00 57.62 232 GLU A N 1
ATOM 1760 C CA . GLU A 1 232 ? 28.898 -9.846 23.261 1.00 57.62 232 GLU A CA 1
ATOM 1761 C C . GLU A 1 232 ? 29.152 -8.869 24.416 1.00 57.62 232 GLU A C 1
ATOM 1763 O O . GLU A 1 232 ? 29.947 -7.939 24.274 1.00 57.62 232 GLU A O 1
ATOM 1768 N N . HIS A 1 233 ? 28.428 -9.158 25.503 1.00 45.84 233 HIS A N 1
ATOM 1769 C CA . HIS A 1 233 ? 28.551 -8.737 26.903 1.00 45.84 233 HIS A CA 1
ATOM 1770 C C . HIS A 1 233 ? 28.360 -7.266 27.297 1.00 45.84 233 HIS A C 1
ATOM 1772 O O . HIS A 1 233 ? 29.240 -6.419 27.038 1.00 45.84 233 HIS A O 1
#

pLDDT: mean 75.29, std 19.5, range [40.47, 98.38]

Foldseek 3Di:
DDDDDDDDDDDDDDDDDDDDDDDDDDDPPDDDPPLVVLLVVLVVVLVVLVVVLVVLVVVLVVLVVVQDPDDDPVNVVSVVVNVVSVVVNVVSVVQSVCLLVLVADDDDDDDDGRDSVSSVSNNCCCVPVNDDDPVQVVQCPPDDPDHGDDVVVVVVVVVVVVVVVVVVVVVVVVVVVVVVVVVVVVVVVVVVCVVVVPDDDDDDDDDDDDDDPDDPPDPPPPPPPPPPDDDDD

Sequence (233 aa):
MSSSKEAISQPRPGATPTADKASSASATSGASPKKDASNTAAGEYLLDRLRILLNRLQATQEILQNWPETRGAETEKTTEKLIASIRKIVLGLRAVERHVNGTGPANQGASESISPEALRAFRTSLETKCPIPLDLLDLMDVNPPSFGLNPQVYARGLMKEAIKQLAGYERRKRALEMLGSALEKGMGEAEKDVGSAESQTPKEKVTVNTTRKRKSDELDLEDDESKRNKIEH